Protein AF-A0A9P3GJ22-F1 (afdb_monomer_lite)

Radius of gyration: 30.44 Å; chains: 1; bounding box: 72×58×102 Å

pLDDT: mean 82.58, std 20.89, range [33.62, 98.56]

Organism: NCBI:txid48140

Foldseek 3Di:
DDDDDDDDDDDDDDDDDDDDDDDDDDDDDDDDDDDDDDDDDDDPDDDDDDQDWDWDAQPQQRDTWIDGPVDCPRVVVCCPDPVSVVRNVVVVVVVVVVVLVVVVCVVVVPDPPPPPPPDDPPDDDPDPDPQPPDPPPDATWDQAQWARDTDGLQQQLLVLLLLLVCVLLVHDDPTPDHQDNQAQDSRRSDHDKAWDWALDDVVRDPFTWIDIPDPSDDTDGLVVLCDADPSRLGSFDWDWDPVDDPVVTGTDGLRNCLNVCVPVPVVQADPVQRAGHPPPPVVVLVSSEDEPVSCCSRPVPRPGDRRGHYD

Sequence (311 aa):
MHFSSSSQHYNRYLPTNARPSTLLHRPHLPFSTSQPESEPTQGLYQSHPTPKYTSVECERCGDIVRTSGKSQWHYKKHLRSARCARRVGRQTASAERAAADAQRRTLFSQPALSSSVRQPLAGNTQPAGTISRCASGSEPYINCYQCGKRITEEKARSHVGSHVLRALLGVSENVKELTIPSTACGFCGRPGCVLSLSTTALPPSTHPEVSSSCPRAHHFVLGKAKRSSARMPSTNVPIRCLLCPQTAGAFHWKFSIFHHIRVAHPLFWDSSKGSISSTVPQIFADTLAITSEELDRIAADAPLTYPGPVI

Secondary structure (DSSP, 8-state):
--------PPPP-----PPP----PPPPPP---PPPP-PPP------PPPP-EEEEE-TTT--EEEEETTB-HHHHHHHTSHHHHHHHHHHHHHHHHHHHHHHHHHHHSS-----------------TT-----SS-PPPEEE-TTT--EEEHHHHHHHHHHHHHHHHTT-----SS---TTT--TTTS-S---EEEE--PTTT-SSPEEEES-TT-----HHHHTS--SS------EEE-TTS-GGG--EEETTTHHHHHHHH-GGGEETTTTEE-TTS-HHHHHHH-B-HHHHHHHHTT-SS--SS-B-

Structure (mmCIF, N/CA/C/O backbone):
data_AF-A0A9P3GJ22-F1
#
_entry.id   AF-A0A9P3GJ22-F1
#
loop_
_atom_site.group_PDB
_atom_site.id
_atom_site.type_symbol
_atom_site.label_atom_id
_atom_site.label_alt_id
_atom_site.label_comp_id
_atom_site.label_asym_id
_atom_site.label_entity_id
_atom_site.label_seq_id
_atom_site.pdbx_PDB_ins_code
_atom_site.Cartn_x
_atom_site.Cartn_y
_atom_site.Cartn_z
_atom_site.occupancy
_atom_site.B_iso_or_equiv
_atom_site.auth_seq_id
_atom_site.auth_comp_id
_atom_site.auth_asym_id
_atom_site.auth_atom_id
_atom_site.pdbx_PDB_model_num
ATOM 1 N N . MET A 1 1 ? 34.284 -29.005 -21.241 1.00 43.88 1 MET A N 1
ATOM 2 C CA . MET A 1 1 ? 34.004 -27.618 -21.669 1.00 43.88 1 MET A CA 1
ATOM 3 C C . MET A 1 1 ? 34.362 -26.702 -20.509 1.00 43.88 1 MET A C 1
ATOM 5 O O . MET A 1 1 ? 33.674 -26.723 -19.499 1.00 43.88 1 MET A O 1
ATOM 9 N N . HIS A 1 2 ? 35.503 -26.018 -20.606 1.00 35.03 2 HIS A N 1
ATOM 10 C CA . HIS A 1 2 ? 36.001 -25.084 -19.593 1.00 35.03 2 HIS A CA 1
ATOM 11 C C . HIS A 1 2 ? 35.330 -23.720 -19.781 1.00 35.03 2 HIS A C 1
ATOM 13 O O . HIS A 1 2 ? 35.331 -23.205 -20.895 1.00 35.03 2 HIS A O 1
ATOM 19 N N . PHE A 1 3 ? 34.807 -23.124 -18.708 1.00 36.44 3 PHE A N 1
ATOM 20 C CA . PHE A 1 3 ? 34.456 -21.705 -18.684 1.00 36.44 3 PHE A CA 1
ATOM 21 C C . PHE A 1 3 ? 35.327 -20.988 -17.656 1.00 36.44 3 PHE A C 1
ATOM 23 O O . PHE A 1 3 ? 35.261 -21.254 -16.457 1.00 36.44 3 PHE A O 1
ATOM 30 N N . SER A 1 4 ? 36.182 -20.114 -18.183 1.00 34.84 4 SER A N 1
ATOM 31 C CA . SER A 1 4 ? 37.095 -19.239 -17.460 1.00 34.84 4 SER A CA 1
ATOM 32 C C . SER A 1 4 ? 36.336 -18.178 -16.665 1.00 34.84 4 SER A C 1
ATOM 34 O O . SER A 1 4 ? 35.466 -17.487 -17.192 1.00 34.84 4 SER A O 1
ATOM 36 N N . SER A 1 5 ? 36.706 -18.022 -15.396 1.00 35.09 5 SER A N 1
ATOM 37 C CA . SER A 1 5 ? 36.246 -16.958 -14.507 1.00 35.09 5 SER A CA 1
ATOM 38 C C . SER A 1 5 ? 37.070 -15.685 -14.723 1.00 35.09 5 SER A C 1
ATOM 40 O O . SER A 1 5 ? 38.248 -15.644 -14.366 1.00 35.09 5 SER A O 1
ATOM 42 N N . SER A 1 6 ? 36.462 -14.630 -15.266 1.00 39.47 6 SER A N 1
ATOM 43 C CA . SER A 1 6 ? 37.053 -13.286 -15.277 1.00 39.47 6 SER A CA 1
ATOM 44 C C . SER A 1 6 ? 36.560 -12.485 -14.073 1.00 39.47 6 SER A C 1
ATOM 46 O O . SER A 1 6 ? 35.415 -12.039 -14.033 1.00 39.47 6 SER A O 1
ATOM 48 N N . SER A 1 7 ? 37.447 -12.293 -13.096 1.00 33.97 7 SER A N 1
ATOM 49 C CA . SER A 1 7 ? 37.283 -11.333 -12.001 1.00 33.97 7 SER A CA 1
ATOM 50 C C . SER A 1 7 ? 37.388 -9.904 -12.534 1.00 33.97 7 SER A C 1
ATOM 52 O O . SER A 1 7 ? 38.402 -9.540 -13.126 1.00 33.97 7 SER A O 1
ATOM 54 N N . GLN A 1 8 ? 36.373 -9.076 -12.288 1.00 45.50 8 GLN A N 1
ATOM 55 C CA . GLN A 1 8 ? 36.458 -7.627 -12.478 1.00 45.50 8 GLN A CA 1
ATOM 56 C C . GLN A 1 8 ? 36.468 -6.929 -11.115 1.00 45.50 8 GLN A C 1
ATOM 58 O O . GLN A 1 8 ? 35.543 -7.060 -10.314 1.00 45.50 8 GLN A O 1
ATOM 63 N N . HIS A 1 9 ? 37.553 -6.198 -10.863 1.00 34.66 9 HIS A N 1
ATOM 64 C CA . HIS A 1 9 ? 37.734 -5.322 -9.713 1.00 34.66 9 HIS A CA 1
ATOM 65 C C . HIS A 1 9 ? 36.839 -4.081 -9.845 1.00 34.66 9 HIS A C 1
ATOM 67 O O . HIS A 1 9 ? 36.964 -3.325 -10.806 1.00 34.66 9 HIS A O 1
ATOM 73 N N . TYR A 1 10 ? 35.976 -3.836 -8.856 1.00 37.19 10 TYR A N 1
ATOM 74 C CA . TYR A 1 10 ? 35.241 -2.576 -8.719 1.00 37.19 10 TYR A CA 1
ATOM 75 C C . TYR A 1 10 ? 35.954 -1.644 -7.731 1.00 37.19 10 TYR A C 1
ATOM 77 O O . TYR A 1 10 ? 36.126 -1.977 -6.558 1.00 37.19 10 TYR A O 1
ATOM 85 N N . ASN A 1 11 ? 36.333 -0.456 -8.211 1.00 35.47 11 ASN A N 1
ATOM 86 C CA . ASN A 1 11 ? 36.862 0.641 -7.402 1.00 35.47 11 ASN A CA 1
ATOM 87 C C . ASN A 1 11 ? 35.747 1.299 -6.570 1.00 35.47 11 ASN A C 1
ATOM 89 O O . ASN A 1 11 ? 34.730 1.740 -7.108 1.00 35.47 11 ASN A O 1
ATOM 93 N N . ARG A 1 12 ? 35.957 1.387 -5.250 1.00 33.62 12 ARG A N 1
ATOM 94 C CA . ARG A 1 12 ? 35.129 2.157 -4.308 1.00 33.62 12 ARG A CA 1
ATOM 95 C C . ARG A 1 12 ? 35.541 3.629 -4.347 1.00 33.62 12 ARG A C 1
ATOM 97 O O . ARG A 1 12 ? 36.653 3.950 -3.946 1.00 33.62 12 ARG A O 1
ATOM 104 N N . TYR A 1 13 ? 34.620 4.517 -4.708 1.00 38.50 13 TYR A N 1
ATOM 105 C CA . TYR A 1 13 ? 34.702 5.937 -4.355 1.00 38.50 13 TYR A CA 1
ATOM 106 C C .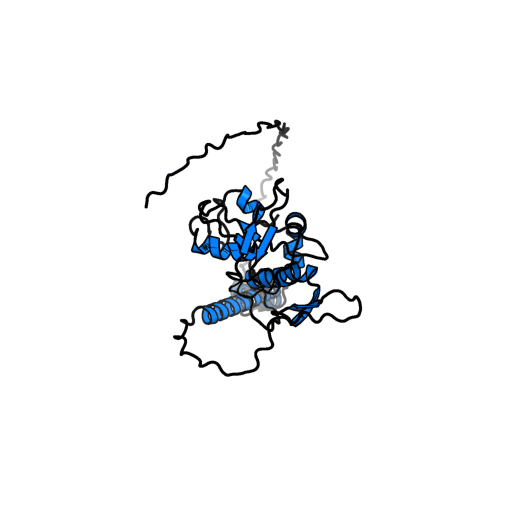 TYR A 1 13 ? 33.619 6.251 -3.319 1.00 38.50 13 TYR A C 1
ATOM 108 O O . TYR A 1 13 ? 32.428 6.103 -3.587 1.00 38.50 13 TYR A O 1
ATOM 116 N N . LEU A 1 14 ? 34.046 6.647 -2.118 1.00 35.78 14 LEU A N 1
ATOM 117 C CA . LEU A 1 14 ? 33.193 7.178 -1.054 1.00 35.78 14 LEU A CA 1
ATOM 118 C C . LEU A 1 14 ? 33.227 8.712 -1.123 1.00 35.78 14 LEU A C 1
ATOM 120 O O . LEU A 1 14 ? 34.322 9.271 -1.068 1.00 35.78 14 LEU A O 1
ATOM 124 N N . PRO A 1 15 ? 32.085 9.416 -1.185 1.00 43.59 15 PRO A N 1
ATOM 125 C CA . PRO A 1 15 ? 32.063 10.849 -0.944 1.00 43.59 15 PRO A CA 1
ATOM 126 C C . PRO A 1 15 ? 31.898 11.126 0.556 1.00 43.59 15 PRO A C 1
ATOM 128 O O . PRO A 1 15 ? 30.852 10.875 1.154 1.00 43.59 15 PRO A O 1
ATOM 131 N N . THR A 1 16 ? 32.951 11.667 1.161 1.00 44.75 16 THR A N 1
ATOM 132 C CA . THR A 1 16 ? 32.940 12.318 2.474 1.00 44.75 16 THR A CA 1
ATOM 133 C C . THR A 1 16 ? 32.395 13.735 2.332 1.00 44.75 16 THR A C 1
ATOM 135 O O . THR A 1 16 ? 33.006 14.528 1.626 1.00 44.75 16 THR A O 1
ATOM 138 N N . ASN A 1 17 ? 31.287 14.063 3.003 1.00 37.34 17 ASN A N 1
ATOM 139 C CA . ASN A 1 17 ? 30.936 15.435 3.393 1.00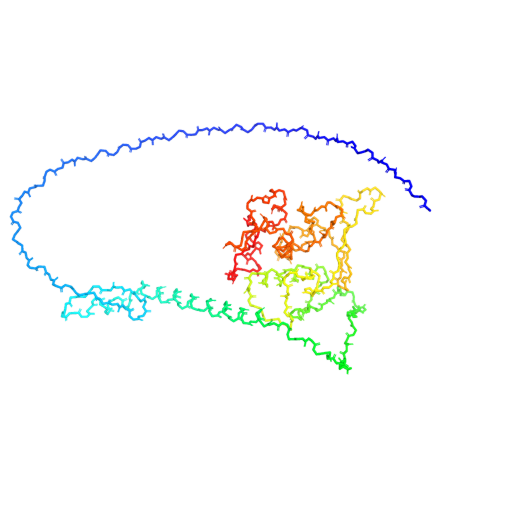 37.34 17 ASN A CA 1
ATOM 140 C C . ASN A 1 17 ? 29.837 15.401 4.468 1.00 37.34 17 ASN A C 1
ATOM 142 O O . ASN A 1 17 ? 28.647 15.384 4.161 1.00 37.34 17 ASN A O 1
ATOM 146 N N . ALA A 1 18 ? 30.246 15.389 5.737 1.00 37.41 18 ALA A N 1
ATOM 147 C CA . ALA A 1 18 ? 29.371 15.625 6.880 1.00 37.41 18 ALA A CA 1
ATOM 148 C C . ALA A 1 18 ? 29.596 17.061 7.379 1.00 37.41 18 ALA A C 1
ATOM 150 O O . ALA A 1 18 ? 30.713 17.428 7.738 1.00 37.41 18 ALA A O 1
ATOM 151 N N . ARG A 1 19 ? 28.537 17.880 7.384 1.00 42.66 19 ARG A N 1
ATOM 152 C CA . ARG A 1 19 ? 28.510 19.175 8.083 1.00 42.66 19 ARG A CA 1
ATOM 153 C C . ARG A 1 19 ? 28.045 18.955 9.528 1.00 42.66 19 ARG A C 1
ATOM 155 O O . ARG A 1 19 ? 27.068 18.232 9.720 1.00 42.66 19 ARG A O 1
ATOM 162 N N . PRO A 1 20 ? 28.676 19.586 10.530 1.00 42.19 20 PRO A N 1
ATOM 163 C CA . PRO A 1 20 ? 28.218 19.507 11.909 1.00 42.19 20 PRO A CA 1
ATOM 164 C C . PRO A 1 20 ? 27.043 20.467 12.147 1.00 42.19 20 PRO A C 1
ATOM 166 O O . PRO A 1 20 ? 27.123 21.656 11.841 1.00 42.19 20 PRO A O 1
ATOM 169 N N . SER A 1 21 ? 25.950 19.935 12.697 1.00 45.31 21 SER A N 1
ATOM 170 C CA . SER A 1 21 ? 24.784 20.697 13.154 1.00 45.31 21 SER A CA 1
ATOM 171 C C . SER A 1 21 ? 24.975 21.080 14.621 1.00 45.31 21 SER A C 1
ATOM 173 O O . SER A 1 21 ? 24.996 20.221 15.500 1.00 45.31 21 SER A O 1
ATOM 175 N N . THR A 1 22 ? 25.112 22.373 14.889 1.00 41.00 22 THR A N 1
ATOM 176 C CA . THR A 1 22 ? 25.123 22.961 16.230 1.00 41.00 22 THR A CA 1
ATOM 177 C C . THR A 1 22 ? 23.690 23.064 16.765 1.00 41.00 22 THR A C 1
ATOM 179 O O . THR A 1 22 ? 22.910 23.909 16.332 1.00 41.00 22 THR A O 1
ATOM 182 N N . LEU A 1 23 ? 23.325 22.192 17.711 1.00 47.72 23 LEU A N 1
ATOM 183 C CA . LEU A 1 23 ? 22.086 22.296 18.490 1.00 47.72 23 LEU A CA 1
ATOM 184 C C . LEU A 1 23 ? 22.361 23.044 19.799 1.00 47.72 23 LEU A C 1
ATOM 186 O O . LEU A 1 23 ? 23.047 22.541 20.686 1.00 47.72 23 LEU A O 1
ATOM 190 N N . LEU A 1 24 ? 21.793 24.245 19.915 1.00 45.47 24 LEU A N 1
ATOM 191 C CA . LEU A 1 24 ? 21.727 25.020 21.152 1.00 45.47 24 LEU A CA 1
ATOM 192 C C . LEU A 1 24 ? 20.752 24.349 22.133 1.00 45.47 24 LEU A C 1
ATOM 194 O O . LEU A 1 24 ? 19.551 24.261 21.877 1.00 45.47 24 LEU A O 1
ATOM 198 N N . HIS A 1 25 ? 21.285 23.874 23.259 1.00 40.03 25 HIS A N 1
ATOM 199 C CA . HIS A 1 25 ? 20.524 23.420 24.421 1.00 40.03 25 HIS A CA 1
ATOM 200 C C . HIS A 1 25 ? 19.812 24.599 25.098 1.00 40.03 25 HIS A C 1
ATOM 202 O O . HIS A 1 25 ? 20.426 25.623 25.394 1.00 40.03 25 HIS A O 1
ATOM 208 N N . ARG A 1 26 ? 18.517 24.431 25.384 1.00 44.59 26 ARG A N 1
ATOM 209 C CA . ARG A 1 26 ? 17.707 25.360 26.180 1.00 44.59 26 ARG A CA 1
ATOM 210 C C . ARG A 1 26 ? 17.550 24.765 27.590 1.00 44.59 26 ARG A C 1
ATOM 212 O O . ARG A 1 26 ? 17.078 23.634 27.688 1.00 44.59 26 ARG A O 1
ATOM 219 N N . PRO A 1 27 ? 17.953 25.458 28.667 1.00 49.75 27 PRO A N 1
ATOM 220 C CA . PRO A 1 27 ? 17.879 24.907 30.017 1.00 49.75 27 PRO A CA 1
ATOM 221 C C . PRO A 1 27 ? 16.438 24.911 30.552 1.00 49.75 27 PRO A C 1
ATOM 223 O O . PRO A 1 27 ? 15.699 25.883 30.385 1.00 49.75 27 PRO A O 1
ATOM 226 N N . HIS A 1 28 ? 16.054 23.813 31.207 1.00 45.97 28 HIS A N 1
ATOM 227 C CA . HIS A 1 28 ? 14.814 23.680 31.971 1.00 45.97 28 HIS A CA 1
ATOM 228 C C . HIS A 1 28 ? 14.963 24.353 33.343 1.00 45.97 28 HIS A C 1
ATOM 230 O O . HIS A 1 28 ? 15.899 24.057 34.083 1.00 45.97 28 HIS A O 1
ATOM 236 N N . LEU A 1 29 ? 14.022 25.236 33.687 1.00 53.19 29 LEU A N 1
ATOM 237 C CA . LEU A 1 29 ? 13.878 25.814 35.025 1.00 53.19 29 LEU A CA 1
ATOM 238 C C . LEU A 1 29 ? 12.995 24.904 35.900 1.00 53.19 29 LEU A C 1
ATOM 240 O O . LEU A 1 29 ? 11.926 24.495 35.436 1.00 53.19 29 LEU A O 1
ATOM 244 N N . PRO A 1 30 ? 13.379 24.609 37.154 1.00 54.69 30 PRO A N 1
ATOM 245 C CA . PRO A 1 30 ? 12.512 23.920 38.102 1.00 54.69 30 PRO A CA 1
ATOM 246 C C . PRO A 1 30 ? 11.495 24.899 38.708 1.00 54.69 30 PRO A C 1
ATOM 248 O O . PRO A 1 30 ? 11.859 25.908 39.310 1.00 54.69 30 PRO A O 1
ATOM 251 N N . PHE A 1 31 ? 10.206 24.594 38.552 1.00 45.25 31 PHE A N 1
ATOM 252 C CA . PHE A 1 31 ? 9.107 25.338 39.169 1.00 45.25 31 PHE A CA 1
ATOM 253 C C . PHE A 1 31 ? 8.857 24.772 40.575 1.00 45.25 31 PHE A C 1
ATOM 255 O O . PHE A 1 31 ? 8.266 23.705 40.731 1.00 45.25 31 PHE A O 1
ATOM 262 N N . SER A 1 32 ? 9.361 25.464 41.597 1.00 50.16 32 SER A N 1
ATOM 263 C CA . SER A 1 32 ? 9.133 25.124 43.004 1.00 50.16 32 SER A CA 1
ATOM 264 C C . SER A 1 32 ? 7.801 25.729 43.448 1.00 50.16 32 SER A C 1
ATOM 266 O O . SER A 1 32 ? 7.645 26.947 43.444 1.00 50.16 32 SER A O 1
ATOM 268 N N . THR A 1 33 ? 6.824 24.882 43.779 1.00 50.06 33 THR A N 1
ATOM 269 C CA . THR A 1 33 ? 5.508 25.310 44.279 1.00 50.06 33 THR A CA 1
ATOM 270 C C . THR A 1 33 ? 5.430 24.961 45.759 1.00 50.06 33 THR A C 1
ATOM 272 O O . THR A 1 33 ? 5.136 23.824 46.118 1.00 50.06 33 THR A O 1
ATOM 275 N N . SER A 1 34 ? 5.734 25.926 46.623 1.00 50.75 34 SER A N 1
ATOM 276 C CA . SER A 1 34 ? 5.446 25.856 48.053 1.00 50.75 34 SER A CA 1
ATOM 277 C C . SER A 1 34 ? 3.974 26.208 48.281 1.00 50.75 34 SER A C 1
ATOM 279 O O . SER A 1 34 ? 3.530 27.307 47.950 1.00 50.75 34 SER A O 1
ATOM 281 N N . GLN A 1 35 ? 3.201 25.267 48.825 1.00 54.44 35 GLN A N 1
ATOM 282 C CA . GLN A 1 35 ? 1.877 25.554 49.378 1.00 54.44 35 GLN A CA 1
ATOM 283 C C . GLN A 1 35 ? 1.984 25.778 50.893 1.00 54.44 35 GLN A C 1
ATOM 285 O O . GLN A 1 35 ? 2.755 25.074 51.544 1.00 54.44 35 GLN A O 1
ATOM 290 N N . PRO A 1 36 ? 1.229 26.734 51.459 1.00 57.12 36 PRO A N 1
ATOM 291 C CA . PRO A 1 36 ? 1.131 26.913 52.900 1.00 57.12 36 PRO A CA 1
ATOM 292 C C . PRO A 1 36 ? 0.224 25.842 53.522 1.00 57.12 36 PRO A C 1
ATOM 294 O O . PRO A 1 36 ? -0.919 25.659 53.102 1.00 57.12 36 PRO A O 1
ATOM 297 N N . GLU A 1 37 ? 0.745 25.158 54.539 1.00 48.97 37 GLU A N 1
ATOM 298 C CA . GLU A 1 37 ? -0.024 24.321 55.459 1.00 48.97 37 GLU A CA 1
ATOM 299 C C . GLU A 1 37 ? -0.902 25.221 56.337 1.00 48.97 37 GLU A C 1
ATOM 301 O O . GLU A 1 37 ? -0.401 26.038 57.109 1.00 48.97 37 GLU A O 1
ATOM 306 N N . SER A 1 38 ? -2.222 25.089 56.209 1.00 60.12 38 SER A N 1
ATOM 307 C CA . SER A 1 38 ? -3.179 25.609 57.184 1.00 60.12 38 SER A CA 1
ATOM 308 C C . SER A 1 38 ? -3.758 24.448 57.990 1.00 60.12 38 SER A C 1
ATOM 310 O O . SER A 1 38 ? -4.275 23.474 57.438 1.00 60.12 38 SER A O 1
ATOM 312 N N . GLU A 1 39 ? -3.634 24.543 59.314 1.00 58.38 39 GLU A N 1
ATOM 313 C CA . GLU A 1 39 ? -4.139 23.550 60.259 1.00 58.38 39 GLU A CA 1
ATOM 314 C C . GLU A 1 39 ? -5.676 23.463 60.212 1.00 58.38 39 GLU A C 1
ATOM 316 O O . GLU A 1 39 ? -6.363 24.489 60.287 1.00 58.38 39 GLU A O 1
ATOM 321 N N . PRO A 1 40 ? -6.255 22.252 60.115 1.00 56.12 40 PRO A N 1
ATOM 322 C CA . PRO A 1 40 ? -7.696 22.078 60.111 1.00 56.12 40 PRO A CA 1
ATOM 323 C C . PRO A 1 40 ? -8.262 22.180 61.531 1.00 56.12 40 PRO A C 1
ATOM 325 O O . PRO A 1 40 ? -7.961 21.384 62.420 1.00 56.12 40 PRO A O 1
ATOM 328 N N . THR A 1 41 ? -9.156 23.147 61.714 1.00 63.97 41 THR A N 1
ATOM 329 C CA . THR A 1 41 ? -9.991 23.319 62.904 1.00 63.97 41 THR A CA 1
ATOM 330 C C . THR A 1 41 ? -10.825 22.056 63.155 1.00 63.97 41 THR A C 1
ATOM 332 O O . THR A 1 41 ? -11.663 21.676 62.335 1.00 63.97 41 THR A O 1
ATOM 335 N N . GLN A 1 42 ? -10.602 21.397 64.297 1.00 55.06 42 GLN A N 1
ATOM 336 C CA . GLN A 1 42 ? -11.335 20.203 64.727 1.00 55.06 42 GLN A CA 1
ATOM 337 C C . GLN A 1 42 ? -12.769 20.564 65.150 1.00 55.06 42 GLN A C 1
ATOM 339 O O . GLN A 1 42 ? -13.064 20.787 66.321 1.00 55.06 42 GLN A O 1
ATOM 344 N N . GLY A 1 43 ? -13.675 20.640 64.175 1.00 57.28 43 GLY A N 1
ATOM 345 C CA . GLY A 1 43 ? -15.116 20.710 64.410 1.00 57.28 43 GLY A CA 1
ATOM 346 C C . GLY A 1 43 ? -15.708 19.315 64.625 1.00 57.28 43 GLY A C 1
ATOM 347 O O . GLY A 1 43 ? -15.543 18.432 63.785 1.00 57.28 43 GLY A O 1
ATOM 348 N N . LEU A 1 44 ? -16.422 19.128 65.738 1.00 57.06 44 LEU A N 1
ATOM 349 C CA . LEU A 1 44 ? -17.241 17.953 66.062 1.00 57.06 44 LEU A CA 1
ATOM 350 C C . LEU A 1 44 ? -18.321 17.719 64.985 1.00 57.06 44 LEU A C 1
ATOM 352 O O . LEU A 1 44 ? -19.444 18.209 65.088 1.00 57.06 44 LEU A O 1
ATOM 356 N N . TYR A 1 45 ? -17.987 16.959 63.940 1.00 57.91 45 TYR A N 1
ATOM 357 C CA . TYR A 1 45 ? -18.957 16.468 62.963 1.00 57.91 45 TYR A CA 1
ATOM 358 C C . TYR A 1 45 ? -19.718 15.282 63.558 1.00 57.91 45 TYR A C 1
ATOM 360 O O . TYR A 1 45 ? -19.177 14.188 63.718 1.00 57.91 45 TYR A O 1
ATOM 368 N N . GLN A 1 46 ? -20.996 15.495 63.870 1.00 68.69 46 GLN A N 1
ATOM 369 C CA . GLN A 1 46 ? -21.926 14.403 64.139 1.00 68.69 46 GLN A CA 1
ATOM 370 C C . GLN A 1 46 ? -22.008 13.525 62.883 1.00 68.69 46 GLN A C 1
ATOM 372 O O . GLN A 1 46 ? -22.327 13.994 61.788 1.00 68.69 46 GLN A O 1
ATOM 377 N N . SER A 1 47 ? -21.649 12.250 63.020 1.00 65.19 47 SER A N 1
ATOM 378 C CA . SER A 1 47 ? -21.586 11.300 61.915 1.00 65.19 47 SER A CA 1
ATOM 379 C C . SER A 1 47 ? -22.996 10.969 61.426 1.00 65.19 47 SER A C 1
ATOM 381 O O . SER A 1 47 ? -23.730 10.185 62.024 1.00 65.19 47 SER A O 1
ATOM 383 N N . HIS A 1 48 ? -23.396 11.579 60.312 1.00 73.44 48 HIS A N 1
ATOM 384 C CA . HIS A 1 48 ? -24.628 11.194 59.639 1.00 73.44 48 HIS A CA 1
ATOM 385 C C . HIS A 1 48 ? -24.502 9.764 59.085 1.00 73.44 48 HIS A C 1
ATOM 387 O O . HIS A 1 48 ? -23.461 9.415 58.517 1.00 73.44 48 HIS A O 1
ATOM 393 N N . PRO A 1 49 ? -25.550 8.928 59.211 1.00 80.88 49 PRO A N 1
ATOM 394 C CA . PRO A 1 49 ? -25.543 7.573 58.680 1.00 80.88 49 PRO A CA 1
ATOM 395 C C . PRO A 1 49 ? -25.305 7.612 57.170 1.00 80.88 49 PRO A C 1
ATOM 397 O O . PRO A 1 49 ? -26.046 8.244 56.414 1.00 80.88 49 PRO A O 1
ATOM 400 N N . THR A 1 50 ? -24.247 6.938 56.725 1.00 80.44 50 THR A N 1
ATOM 401 C CA . THR A 1 50 ? -23.886 6.896 55.312 1.00 80.44 50 THR A CA 1
ATOM 402 C C . THR A 1 50 ? -24.943 6.098 54.542 1.00 80.44 50 THR A C 1
ATOM 404 O O . THR A 1 50 ? -25.305 4.983 54.936 1.00 80.44 50 THR A O 1
ATOM 407 N N . PRO A 1 51 ? -25.500 6.645 53.447 1.00 81.00 51 PRO A N 1
ATOM 408 C CA . PRO A 1 51 ? -26.498 5.928 52.669 1.00 81.00 51 PRO A CA 1
ATOM 409 C C . PRO A 1 51 ? -25.896 4.640 52.091 1.00 81.00 51 PRO A C 1
ATOM 411 O O . PRO A 1 51 ? -24.828 4.656 51.480 1.00 81.00 51 PRO A O 1
ATOM 414 N N . LYS A 1 52 ? -26.597 3.512 52.269 1.00 90.62 52 LYS A N 1
ATOM 415 C CA . LYS A 1 52 ? -26.210 2.222 51.680 1.00 90.62 52 LYS A CA 1
ATOM 416 C C . LYS A 1 52 ? -26.375 2.286 50.157 1.00 90.62 52 LYS A C 1
ATOM 418 O O . LYS A 1 52 ? -27.497 2.376 49.650 1.00 90.62 52 LYS A O 1
ATOM 423 N N . TYR A 1 53 ? -25.259 2.230 49.434 1.00 93.56 53 TYR A N 1
ATOM 424 C CA . TYR A 1 53 ? -25.232 2.107 47.976 1.00 93.56 53 TYR A CA 1
ATOM 425 C C . TYR A 1 53 ? -25.049 0.646 47.561 1.00 93.56 53 TYR A C 1
ATOM 427 O O . TYR A 1 53 ? -24.252 -0.079 48.150 1.00 93.56 53 TYR A O 1
ATOM 435 N N . THR A 1 54 ? -25.751 0.240 46.510 1.00 94.81 54 THR A N 1
ATOM 436 C CA . THR A 1 54 ? -25.542 -1.020 45.792 1.00 94.81 54 THR A CA 1
ATOM 437 C C . THR A 1 54 ? -24.906 -0.731 44.434 1.00 94.81 54 THR A C 1
ATOM 439 O O . THR A 1 54 ? -25.078 0.353 43.874 1.00 94.81 54 THR A O 1
ATOM 442 N N . SER A 1 55 ? -24.124 -1.673 43.912 1.00 96.44 55 SER A N 1
ATOM 443 C CA . SER A 1 55 ? -23.507 -1.567 42.585 1.00 96.44 55 SER A CA 1
ATOM 444 C C . SER A 1 55 ? -24.256 -2.471 41.612 1.00 96.44 55 SER A C 1
ATOM 446 O O . SER A 1 55 ? -24.486 -3.633 41.929 1.00 96.44 55 SER A O 1
ATOM 448 N N . VAL A 1 56 ? -24.647 -1.938 40.456 1.00 95.94 56 VAL A N 1
ATOM 449 C CA . VAL A 1 56 ? -25.415 -2.649 39.424 1.00 95.94 56 VAL A CA 1
ATOM 450 C C . VAL A 1 56 ? -24.718 -2.470 38.080 1.00 95.94 56 VAL A C 1
ATOM 452 O O . VAL A 1 56 ? -24.347 -1.350 37.729 1.00 95.94 56 VAL A O 1
ATOM 455 N N . GLU A 1 57 ? -24.533 -3.548 37.323 1.00 97.62 57 GLU A N 1
ATOM 456 C CA . GLU A 1 57 ? -23.954 -3.485 35.979 1.00 97.62 57 GLU A CA 1
ATOM 457 C C . GLU A 1 57 ? -24.976 -2.965 34.953 1.00 97.62 57 GLU A C 1
ATOM 459 O O . GLU A 1 57 ? -26.157 -3.314 34.959 1.00 97.62 57 GLU A O 1
ATOM 464 N N . CYS A 1 58 ? -24.538 -2.063 34.080 1.00 97.31 58 CYS A N 1
ATOM 465 C CA . CYS A 1 58 ? -25.346 -1.532 32.994 1.00 97.31 58 CYS A CA 1
ATOM 466 C C . CYS A 1 58 ? -25.421 -2.540 31.847 1.00 97.31 58 CYS A C 1
ATOM 468 O O . CYS A 1 58 ? -24.422 -2.782 31.178 1.00 97.31 58 CYS A O 1
ATOM 470 N N . GLU A 1 59 ? -26.618 -3.025 31.530 1.00 97.56 59 GLU A N 1
ATOM 471 C CA . GLU A 1 59 ? -26.838 -4.036 30.483 1.00 97.56 59 GLU A CA 1
ATOM 472 C C . GLU A 1 59 ? -26.467 -3.549 29.076 1.00 97.56 59 GLU A C 1
ATOM 474 O O . GLU A 1 59 ? -26.202 -4.345 28.182 1.00 97.56 59 GLU A O 1
ATOM 479 N N . ARG A 1 60 ? -26.434 -2.228 28.857 1.00 97.12 60 ARG A N 1
ATOM 480 C CA . ARG A 1 60 ? -26.073 -1.661 27.552 1.00 97.12 60 ARG A CA 1
ATOM 481 C C . ARG A 1 60 ? -24.570 -1.602 27.343 1.00 97.12 60 ARG A C 1
ATOM 483 O O . ARG A 1 60 ? -24.112 -1.853 26.238 1.00 97.12 60 ARG A O 1
ATOM 490 N N . CYS A 1 61 ? -23.824 -1.172 28.361 1.00 96.75 61 CYS A N 1
ATOM 491 C CA . CYS A 1 61 ? -22.416 -0.819 28.191 1.00 96.75 61 CYS A CA 1
ATOM 492 C C . CYS A 1 61 ? -21.440 -1.555 29.118 1.00 96.75 61 CYS A C 1
ATOM 494 O O . CYS A 1 61 ? -20.238 -1.319 29.001 1.00 96.75 61 CYS A O 1
ATOM 496 N N . GLY A 1 62 ? -21.919 -2.398 30.036 1.00 96.44 62 GLY A N 1
ATOM 497 C CA . GLY A 1 62 ? -21.105 -3.127 31.019 1.00 96.44 62 GLY A CA 1
ATOM 498 C C . GLY A 1 62 ? -20.500 -2.259 32.132 1.00 96.44 62 GLY A C 1
ATOM 499 O O . GLY A 1 62 ? -19.576 -2.683 32.818 1.00 96.44 62 GLY A O 1
ATOM 500 N N . ASP A 1 63 ? -20.949 -1.007 32.307 1.00 96.69 63 ASP A N 1
ATOM 501 C CA . ASP A 1 63 ? -20.439 -0.143 33.385 1.00 96.69 63 ASP A CA 1
ATOM 502 C C . ASP A 1 63 ? -21.081 -0.497 34.720 1.00 96.69 63 ASP A C 1
ATOM 504 O O . ASP A 1 63 ? -22.300 -0.608 34.815 1.00 96.69 63 ASP A O 1
ATOM 508 N N . ILE A 1 64 ? -20.280 -0.536 35.782 1.00 97.44 64 ILE A N 1
ATOM 509 C CA . ILE A 1 64 ? -20.791 -0.623 37.149 1.00 97.44 64 ILE A CA 1
ATOM 510 C C . ILE A 1 64 ? -21.321 0.750 37.588 1.00 97.44 64 ILE A C 1
ATOM 512 O O . ILE A 1 64 ? -20.571 1.724 37.698 1.00 97.44 64 ILE A O 1
ATOM 516 N N . VAL A 1 65 ? -22.622 0.832 37.863 1.00 97.06 65 VAL A N 1
ATOM 517 C CA . VAL A 1 65 ? -23.322 2.035 38.327 1.00 97.06 65 VAL A CA 1
ATOM 518 C C . VAL A 1 65 ? -23.700 1.873 39.795 1.00 97.06 65 VAL A C 1
ATOM 520 O O . VAL A 1 65 ? -24.355 0.908 40.178 1.00 97.06 65 VAL A O 1
ATOM 523 N N . ARG A 1 66 ? -23.324 2.843 40.632 1.00 96.19 66 ARG A N 1
ATOM 524 C CA . ARG A 1 66 ? -23.755 2.886 42.036 1.00 96.19 66 ARG A CA 1
ATOM 525 C C . ARG A 1 66 ? -25.159 3.479 42.140 1.00 96.19 66 ARG A C 1
ATOM 527 O O . ARG A 1 66 ? -25.402 4.588 41.665 1.00 96.19 66 ARG A O 1
ATOM 534 N N . THR A 1 67 ? -26.069 2.757 42.779 1.00 94.25 67 THR A N 1
ATOM 535 C CA . THR A 1 67 ? -27.460 3.158 43.020 1.00 94.25 67 THR A CA 1
ATOM 536 C C . THR A 1 67 ? -27.751 3.149 44.514 1.00 94.25 67 THR A C 1
ATOM 538 O O . THR A 1 67 ? -27.246 2.293 45.235 1.00 94.25 67 THR A O 1
ATOM 541 N N . SER A 1 68 ? -28.558 4.086 45.013 1.00 91.69 68 SER A N 1
ATOM 542 C CA . SER A 1 68 ? -29.083 3.966 46.377 1.00 91.69 68 SER A CA 1
ATOM 543 C C . SER A 1 68 ? -30.234 2.960 46.369 1.00 91.69 68 SER A C 1
ATOM 545 O O . SER A 1 68 ? -31.016 2.929 45.419 1.00 91.69 68 SER A O 1
ATOM 547 N N . GLY A 1 69 ? -30.353 2.128 47.408 1.00 81.81 69 GLY A N 1
ATOM 548 C CA . GLY A 1 69 ? -31.252 0.960 47.397 1.00 81.81 69 GLY A CA 1
ATOM 549 C C . GLY A 1 69 ? -32.738 1.243 47.121 1.00 81.81 69 GLY A C 1
ATOM 550 O O . GLY A 1 69 ? -33.472 0.325 46.779 1.00 81.81 69 GLY A O 1
ATOM 551 N N . LYS A 1 70 ? -33.194 2.499 47.229 1.00 82.12 70 LYS A N 1
ATOM 552 C CA . LYS A 1 70 ? -34.578 2.903 46.921 1.00 82.12 70 LYS A CA 1
ATOM 553 C C . LYS A 1 70 ? -34.733 3.667 45.600 1.00 82.12 70 LYS A C 1
ATOM 555 O O . LYS A 1 70 ? -35.858 3.894 45.173 1.00 82.12 70 LYS A O 1
ATOM 560 N N . SER A 1 71 ? -33.646 4.090 44.948 1.00 84.44 71 SER A N 1
ATOM 561 C CA . SER A 1 71 ? -33.714 4.973 43.779 1.00 84.44 71 SER A CA 1
ATOM 562 C C . SER A 1 71 ? -32.981 4.406 42.570 1.00 84.44 71 SER A C 1
ATOM 564 O O . SER A 1 71 ? -31.755 4.314 42.531 1.00 84.44 71 SER A O 1
ATOM 566 N N . GLN A 1 72 ? -33.741 4.146 41.505 1.00 93.88 72 GLN A N 1
ATOM 567 C CA . GLN A 1 72 ? -33.190 3.845 40.180 1.00 93.88 72 GLN A CA 1
ATOM 568 C C . GLN A 1 72 ? -32.697 5.092 39.428 1.00 93.88 72 GLN A C 1
ATOM 570 O O . GLN A 1 72 ? -32.291 4.997 38.268 1.00 93.88 72 GLN A O 1
ATOM 575 N N . TRP A 1 73 ? -32.744 6.278 40.041 1.00 94.94 73 TRP A N 1
ATOM 576 C CA . TRP A 1 73 ? -32.437 7.532 39.355 1.00 94.94 73 TRP A CA 1
ATOM 577 C C . TRP A 1 73 ? -31.022 7.549 38.764 1.00 94.94 73 TRP A C 1
ATOM 579 O O . TRP A 1 73 ? -30.855 7.917 37.602 1.00 94.94 73 TRP A O 1
ATOM 589 N N . HIS A 1 74 ? -30.016 7.078 39.512 1.00 94.44 74 HIS A N 1
ATOM 590 C CA . HIS A 1 74 ? -28.630 7.029 39.029 1.00 94.44 74 HIS A CA 1
ATOM 591 C C . HIS A 1 74 ? -28.469 6.104 37.818 1.00 94.44 74 HIS A C 1
ATOM 593 O O . HIS A 1 74 ? -27.803 6.477 36.853 1.00 94.44 74 HIS A O 1
ATOM 599 N N . TYR A 1 75 ? -29.138 4.948 37.823 1.00 96.31 75 TYR A N 1
ATOM 600 C CA . TYR A 1 75 ? -29.129 4.016 36.696 1.00 96.31 75 TYR A CA 1
ATOM 601 C C . TYR A 1 75 ? -29.810 4.625 35.463 1.00 96.31 75 TYR A C 1
ATOM 603 O O . TYR A 1 75 ? -29.223 4.694 34.385 1.00 96.31 75 TYR A O 1
ATOM 611 N N . LYS A 1 76 ? -31.010 5.198 35.630 1.00 96.81 76 LYS A N 1
ATOM 612 C CA . LYS A 1 76 ? -31.740 5.871 34.540 1.00 96.81 76 LYS A CA 1
ATOM 613 C C . LYS A 1 76 ? -30.981 7.080 33.981 1.00 96.81 76 LYS A C 1
ATOM 615 O O . LYS A 1 76 ? -31.032 7.319 32.774 1.00 96.81 76 LYS A O 1
ATOM 620 N N . LYS A 1 77 ? -30.271 7.835 34.827 1.00 97.19 77 LYS A N 1
ATOM 621 C CA . LYS A 1 77 ? -29.395 8.940 34.407 1.00 97.19 77 LYS A CA 1
ATOM 622 C C . LYS A 1 77 ? -28.181 8.424 33.635 1.00 97.19 77 LYS A C 1
ATOM 624 O O . LYS A 1 77 ? -27.819 9.011 32.618 1.00 97.19 77 LYS A O 1
ATOM 629 N N . HIS A 1 78 ? -27.587 7.313 34.070 1.00 97.31 78 HIS A N 1
ATOM 630 C CA . HIS A 1 78 ? -26.494 6.661 33.356 1.00 97.31 78 HIS A CA 1
ATOM 631 C C . HIS A 1 78 ? -26.916 6.217 31.946 1.00 97.31 78 HIS A C 1
ATOM 633 O O . HIS A 1 78 ? -26.215 6.544 30.988 1.00 97.31 78 HIS A O 1
ATOM 639 N N . LEU A 1 79 ? -28.079 5.572 31.790 1.00 97.69 79 LEU A N 1
ATOM 640 C CA . LEU A 1 79 ? -28.578 5.099 30.487 1.00 97.69 79 LEU A CA 1
ATOM 641 C C . LEU A 1 79 ? -28.774 6.217 29.448 1.00 97.69 79 LEU A C 1
ATOM 643 O O . LEU A 1 79 ? -28.673 5.963 28.249 1.00 97.69 79 LEU A O 1
ATOM 647 N N . ARG A 1 80 ? -29.044 7.450 29.898 1.00 97.75 80 ARG A N 1
ATOM 648 C CA . ARG A 1 80 ? -29.177 8.645 29.041 1.00 97.75 80 ARG A CA 1
ATOM 649 C C . ARG A 1 80 ? -27.872 9.425 28.889 1.00 97.75 80 ARG A C 1
ATOM 651 O O . ARG A 1 80 ? -27.830 10.432 28.191 1.00 97.75 80 ARG A O 1
ATOM 658 N N . SER A 1 81 ? -26.808 9.005 29.569 1.00 97.62 81 SER A N 1
ATOM 659 C CA . SER A 1 81 ? -25.535 9.710 29.521 1.00 97.62 81 SER A CA 1
ATOM 660 C C . SER A 1 81 ? -24.835 9.481 28.181 1.00 97.62 81 SER A C 1
ATOM 662 O O . SER A 1 81 ? -24.763 8.360 27.672 1.00 97.62 81 SER A O 1
ATOM 664 N N . ALA A 1 82 ? -24.207 10.534 27.654 1.00 97.31 82 ALA A N 1
ATOM 665 C CA . ALA A 1 82 ? -23.343 10.425 26.479 1.00 97.31 82 ALA A CA 1
ATOM 666 C C . ALA A 1 82 ? -22.183 9.433 26.698 1.00 97.31 82 ALA A C 1
ATOM 668 O O . ALA A 1 82 ? -21.664 8.854 25.747 1.00 97.31 82 ALA A O 1
ATOM 669 N N . ARG A 1 83 ? -21.776 9.206 27.957 1.00 96.88 83 ARG A N 1
ATOM 670 C CA . ARG A 1 83 ? -20.755 8.212 28.312 1.00 96.88 83 ARG A CA 1
ATOM 671 C C . ARG A 1 83 ? -21.219 6.788 28.003 1.00 96.88 83 ARG A C 1
ATOM 673 O O . ARG A 1 83 ? -20.465 6.068 27.350 1.00 96.88 83 ARG A O 1
ATOM 680 N N . CYS A 1 84 ? -22.431 6.421 28.432 1.00 97.69 84 CYS A N 1
ATOM 681 C CA . CYS A 1 84 ? -23.035 5.120 28.137 1.00 97.69 84 CYS A CA 1
ATOM 682 C C . CYS A 1 84 ? -23.154 4.934 26.618 1.00 97.69 84 CYS A C 1
ATOM 684 O O . CYS A 1 84 ? -22.592 3.985 26.078 1.00 97.69 84 CYS A O 1
ATOM 686 N N . ALA A 1 85 ? -23.735 5.910 25.909 1.00 96.69 85 ALA A N 1
ATOM 687 C CA . ALA A 1 85 ? -23.882 5.864 24.451 1.00 96.69 85 ALA A CA 1
ATOM 688 C C . ALA A 1 85 ? -22.544 5.671 23.709 1.00 96.69 85 ALA A C 1
ATOM 690 O O . ALA A 1 85 ? -22.433 4.803 22.846 1.00 96.69 85 ALA A O 1
ATOM 691 N N . ARG A 1 86 ? -21.490 6.415 24.082 1.00 96.69 86 ARG A N 1
ATOM 692 C CA . ARG A 1 86 ? -20.149 6.250 23.487 1.00 96.69 86 ARG A CA 1
ATOM 693 C C . ARG A 1 86 ? -19.542 4.875 23.753 1.00 96.69 86 ARG A C 1
ATOM 695 O O . ARG A 1 86 ? -18.799 4.369 22.916 1.00 96.69 86 ARG A O 1
ATOM 702 N N . ARG A 1 87 ? -19.787 4.286 24.928 1.00 96.62 87 ARG A N 1
ATOM 703 C CA . ARG A 1 87 ? -19.262 2.956 25.259 1.00 96.62 87 ARG A CA 1
ATOM 704 C C . ARG A 1 87 ? -20.000 1.861 24.485 1.00 96.62 87 ARG A C 1
ATOM 706 O O . ARG A 1 87 ? -19.312 1.020 23.920 1.00 96.62 87 ARG A O 1
ATOM 713 N N . VAL A 1 88 ? -21.326 1.959 24.356 1.00 96.62 88 VAL A N 1
ATOM 714 C CA . VAL A 1 88 ? -22.123 1.089 23.469 1.00 96.62 88 VAL A CA 1
ATOM 715 C C . VAL A 1 88 ? -21.588 1.157 22.039 1.00 96.62 88 VAL A C 1
ATOM 717 O O . VAL A 1 88 ? -21.235 0.132 21.474 1.00 96.62 88 VAL A O 1
ATOM 720 N N . GLY A 1 89 ? -21.417 2.363 21.482 1.00 92.94 89 GLY A N 1
ATOM 721 C CA . GLY A 1 89 ? -20.902 2.524 20.116 1.00 92.94 89 GLY A CA 1
ATOM 722 C C . GLY A 1 89 ? -19.518 1.896 19.904 1.00 92.94 89 GLY A C 1
ATOM 723 O O . GLY A 1 89 ? -19.277 1.264 18.880 1.00 92.94 89 GLY A O 1
ATOM 724 N N . ARG A 1 90 ? -18.614 1.993 20.893 1.00 93.94 90 ARG A N 1
ATOM 725 C CA . ARG A 1 90 ? -17.313 1.302 20.841 1.00 93.94 90 ARG A CA 1
ATOM 726 C C . ARG A 1 90 ? -17.445 -0.219 20.887 1.00 93.94 90 ARG A C 1
ATOM 728 O O . ARG A 1 90 ? -16.701 -0.891 20.181 1.00 93.94 90 ARG A O 1
ATOM 735 N N . GLN A 1 91 ? -18.350 -0.756 21.704 1.00 95.00 91 GLN A N 1
ATOM 736 C CA . GLN A 1 91 ? -18.597 -2.198 21.780 1.00 95.00 91 GLN A CA 1
ATOM 737 C C . GLN A 1 91 ? -19.173 -2.731 20.467 1.00 95.00 91 GLN A C 1
ATOM 739 O O . GLN A 1 91 ? -18.662 -3.723 19.958 1.00 95.00 91 GLN A O 1
ATOM 744 N N . THR A 1 92 ? -20.146 -2.037 19.871 1.00 92.81 92 THR A N 1
ATOM 745 C CA . THR A 1 92 ? -20.693 -2.388 18.552 1.00 92.81 92 THR A CA 1
ATOM 746 C C . THR A 1 92 ? -19.602 -2.383 17.482 1.00 92.81 92 THR A C 1
ATOM 748 O O . THR A 1 92 ? -19.392 -3.399 16.829 1.00 92.81 92 THR A O 1
ATOM 751 N N . ALA A 1 93 ? -18.818 -1.303 17.379 1.00 83.56 93 ALA A N 1
ATOM 752 C CA . ALA A 1 93 ? -17.724 -1.222 16.408 1.00 83.56 93 ALA A CA 1
ATOM 753 C C . ALA A 1 93 ? -16.643 -2.297 16.636 1.00 83.56 93 ALA A C 1
ATOM 755 O O . ALA A 1 93 ? -16.048 -2.804 15.687 1.00 83.56 93 ALA A O 1
ATOM 756 N N . SER A 1 94 ? -16.370 -2.656 17.894 1.00 90.69 94 SER A N 1
ATOM 757 C CA . SER A 1 94 ? -15.448 -3.743 18.235 1.00 90.69 94 SER A CA 1
ATOM 758 C C . SER A 1 94 ? -15.994 -5.110 17.815 1.00 90.69 94 SER A C 1
ATOM 760 O O . SER A 1 94 ? -15.232 -5.935 17.316 1.00 90.69 94 SER A O 1
ATOM 762 N N . ALA A 1 95 ? -17.290 -5.357 18.018 1.00 90.75 95 ALA A N 1
ATOM 763 C CA . ALA A 1 95 ? -17.947 -6.598 17.625 1.00 90.75 95 ALA A CA 1
ATOM 764 C C . ALA A 1 95 ? -17.999 -6.753 16.096 1.00 90.75 95 ALA A C 1
ATOM 766 O O . ALA A 1 95 ? -17.703 -7.829 15.585 1.00 90.75 95 ALA A O 1
ATOM 767 N N . GLU A 1 96 ? -18.283 -5.674 15.361 1.00 89.12 96 GLU A N 1
ATOM 768 C CA . GLU A 1 96 ? -18.268 -5.663 13.891 1.00 89.12 96 GLU A CA 1
ATOM 769 C C . GLU A 1 96 ? -16.880 -5.990 13.327 1.00 89.12 96 GLU A C 1
ATOM 771 O O . GLU A 1 96 ? -16.758 -6.827 12.432 1.00 89.12 96 GLU A O 1
ATOM 776 N N . ARG A 1 97 ? -15.813 -5.400 13.888 1.00 85.62 97 ARG A N 1
ATOM 777 C CA . ARG A 1 97 ? -14.431 -5.741 13.502 1.00 85.62 97 ARG A CA 1
ATOM 778 C C . ARG A 1 97 ? -14.103 -7.202 13.788 1.00 85.62 97 ARG A C 1
ATOM 780 O O . ARG A 1 97 ? -13.551 -7.875 12.925 1.00 85.62 97 ARG A O 1
ATOM 787 N N . ALA A 1 98 ? -14.474 -7.703 14.967 1.00 87.38 98 ALA A N 1
ATOM 788 C CA . ALA A 1 98 ? -14.246 -9.100 15.329 1.00 87.38 98 ALA A CA 1
ATOM 789 C C . ALA A 1 98 ? -14.988 -10.069 14.388 1.00 87.38 98 ALA A C 1
ATOM 791 O O . ALA A 1 98 ? -14.424 -11.089 13.991 1.00 87.38 98 ALA A O 1
ATOM 792 N N . ALA A 1 99 ? -16.219 -9.738 13.985 1.00 88.25 99 ALA A N 1
ATOM 793 C CA . ALA A 1 99 ? -16.983 -10.517 13.014 1.00 88.25 99 ALA A CA 1
ATOM 794 C C . ALA A 1 99 ? -16.332 -10.502 11.618 1.00 88.25 99 ALA A C 1
ATOM 796 O O . ALA A 1 99 ? -16.196 -11.557 10.996 1.00 88.25 99 ALA A O 1
ATOM 797 N N . ALA A 1 100 ? -15.864 -9.339 11.150 1.00 77.75 100 ALA A N 1
ATOM 798 C CA . ALA A 1 100 ? -15.152 -9.216 9.878 1.00 77.75 100 ALA A CA 1
ATOM 799 C C . ALA A 1 100 ? -13.838 -10.024 9.865 1.00 77.75 100 ALA A C 1
ATOM 801 O O . ALA A 1 100 ? -13.549 -10.732 8.896 1.00 77.75 100 ALA A O 1
ATOM 802 N N . ASP A 1 101 ? -13.071 -9.988 10.958 1.00 81.44 101 ASP A N 1
ATOM 803 C CA . ASP A 1 101 ? -11.849 -10.783 11.111 1.00 81.44 101 ASP A CA 1
ATOM 804 C C . ASP A 1 101 ? -12.136 -12.288 11.167 1.00 81.44 101 ASP A C 1
ATOM 806 O O . ASP A 1 101 ? -11.409 -13.080 10.557 1.00 81.44 101 ASP A O 1
ATOM 810 N N . ALA A 1 102 ? -13.205 -12.704 11.854 1.00 83.69 102 ALA A N 1
ATOM 811 C CA . ALA A 1 102 ? -13.641 -14.097 11.875 1.00 83.69 102 ALA A CA 1
ATOM 812 C C . ALA A 1 102 ? -14.025 -14.578 10.467 1.00 83.69 102 ALA A C 1
ATOM 814 O O . ALA A 1 102 ? -13.531 -15.615 10.020 1.00 83.69 102 ALA A O 1
ATOM 815 N N . GLN A 1 103 ? -14.811 -13.792 9.725 1.00 84.38 103 GLN A N 1
ATOM 816 C CA . GLN A 1 103 ? -15.166 -14.096 8.337 1.00 84.38 103 GLN A CA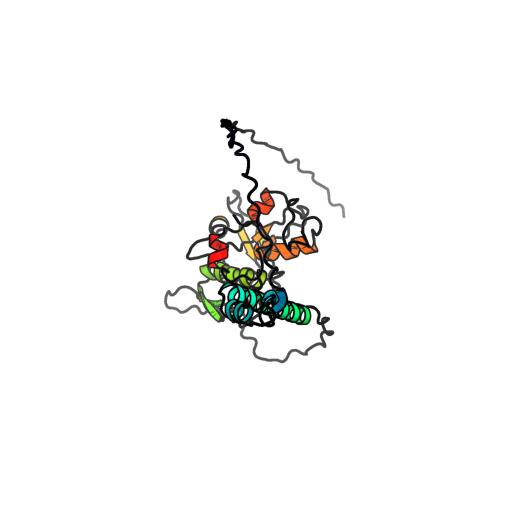 1
ATOM 817 C C . GLN A 1 103 ? -13.916 -14.188 7.449 1.00 84.38 103 GLN A C 1
ATOM 819 O O . GLN A 1 103 ? -13.770 -15.126 6.661 1.00 84.38 103 GLN A O 1
ATOM 824 N N . ARG A 1 104 ? -12.953 -13.276 7.616 1.00 75.94 104 ARG A N 1
ATOM 825 C CA . ARG A 1 104 ? -11.672 -13.337 6.903 1.00 75.94 104 ARG A CA 1
ATOM 826 C C . ARG A 1 104 ? -10.914 -14.624 7.215 1.00 75.94 104 ARG A C 1
ATOM 828 O O . ARG A 1 104 ? -10.453 -15.283 6.286 1.00 75.94 104 ARG A O 1
ATOM 835 N N . ARG A 1 105 ? -10.807 -15.020 8.487 1.00 76.81 105 ARG A N 1
ATOM 836 C CA . ARG A 1 105 ? -10.186 -16.302 8.859 1.00 76.81 105 ARG A CA 1
ATOM 837 C C . ARG A 1 105 ? -10.901 -17.463 8.181 1.00 76.81 105 ARG A C 1
ATOM 839 O O . ARG A 1 105 ? -10.231 -18.279 7.571 1.00 76.81 105 ARG A O 1
ATOM 846 N N . THR A 1 106 ? -12.234 -17.494 8.168 1.00 81.81 106 THR A N 1
ATOM 847 C CA . THR A 1 106 ? -12.963 -18.569 7.474 1.00 81.81 106 THR A CA 1
ATOM 848 C C . THR A 1 106 ? -12.680 -18.613 5.971 1.00 81.81 106 THR A C 1
ATOM 850 O O . THR A 1 106 ? -12.508 -19.700 5.434 1.00 81.81 106 THR A O 1
ATOM 853 N N . LEU A 1 107 ? -12.547 -17.462 5.301 1.00 73.69 107 LEU A N 1
ATOM 854 C CA . LEU A 1 107 ? -12.237 -17.403 3.867 1.00 73.69 107 LEU A CA 1
ATOM 855 C C . LEU A 1 107 ? -10.800 -17.844 3.545 1.00 73.69 107 LEU A C 1
ATOM 857 O O . LEU A 1 107 ? -10.569 -18.443 2.501 1.00 73.69 107 LEU A O 1
ATOM 861 N N . PHE A 1 108 ? -9.839 -17.560 4.428 1.00 75.38 108 PHE A N 1
ATOM 862 C CA . PHE A 1 108 ? -8.422 -17.887 4.216 1.00 75.38 108 PHE A CA 1
ATOM 863 C C . PHE A 1 108 ? -7.979 -19.221 4.839 1.00 75.38 108 PHE A C 1
ATOM 865 O O . PHE A 1 108 ? -6.913 -19.721 4.492 1.00 75.38 108 PHE A O 1
ATOM 872 N N . SER A 1 109 ? -8.766 -19.795 5.750 1.00 68.25 109 SER A N 1
ATOM 873 C CA . SER A 1 109 ? -8.497 -21.089 6.389 1.00 68.25 109 SER A CA 1
ATOM 874 C C . SER A 1 109 ? -9.175 -22.262 5.690 1.00 68.25 109 SER A C 1
ATOM 876 O O . SER A 1 109 ? -8.966 -23.393 6.121 1.00 68.25 109 SER A O 1
ATOM 878 N N . GLN A 1 110 ? -9.958 -22.038 4.625 1.00 59.88 110 GLN A N 1
ATOM 879 C CA . GLN A 1 110 ? -10.372 -23.156 3.784 1.00 59.88 110 GLN A CA 1
ATOM 880 C C . GLN A 1 110 ? -9.105 -23.775 3.181 1.00 59.88 110 GLN A C 1
ATOM 882 O O . GLN A 1 110 ? -8.404 -23.086 2.430 1.00 59.88 110 GLN A O 1
ATOM 887 N N . PRO A 1 111 ? -8.764 -25.037 3.521 1.00 54.47 111 PRO A N 1
ATOM 888 C CA . PRO A 1 111 ? -7.702 -25.733 2.818 1.00 54.47 111 PRO A CA 1
ATOM 889 C C . PRO A 1 111 ? -8.064 -25.671 1.343 1.00 54.47 111 PRO A C 1
ATOM 891 O O . PRO A 1 111 ? -9.241 -25.820 1.006 1.00 54.47 111 PRO A O 1
ATOM 894 N N . ALA A 1 112 ? -7.081 -25.384 0.488 1.00 53.78 112 ALA A N 1
ATOM 895 C CA . ALA A 1 112 ? -7.261 -25.428 -0.951 1.00 53.78 112 ALA A CA 1
ATOM 896 C C . ALA A 1 112 ? -7.802 -26.818 -1.285 1.00 53.78 112 ALA A C 1
ATOM 898 O O . ALA A 1 112 ? -7.037 -27.778 -1.366 1.00 53.78 112 ALA A O 1
ATOM 899 N N . LEU A 1 113 ? -9.133 -26.940 -1.366 1.00 48.22 113 LEU A N 1
ATOM 900 C CA . LEU A 1 113 ? -9.797 -28.166 -1.751 1.00 48.22 113 LEU A CA 1
ATOM 901 C C . LEU A 1 113 ? -9.145 -28.520 -3.067 1.00 48.22 113 LEU A C 1
ATOM 903 O O . LEU A 1 113 ? -9.142 -27.695 -3.989 1.00 48.22 113 LEU A O 1
ATOM 907 N N . SER A 1 114 ? -8.493 -29.686 -3.053 1.00 51.47 114 SER A N 1
ATOM 908 C CA . SER A 1 114 ? -7.727 -30.245 -4.153 1.00 51.47 114 SER A CA 1
ATOM 909 C C . SER A 1 114 ? -8.433 -29.847 -5.424 1.00 51.47 114 SER A C 1
ATOM 911 O O . SER A 1 114 ? -9.608 -30.187 -5.593 1.00 51.47 114 SER A O 1
ATOM 913 N N . SER A 1 115 ? -7.762 -29.024 -6.224 1.00 46.78 115 SER A N 1
ATOM 914 C CA . SER A 1 115 ? -8.298 -28.497 -7.460 1.00 46.78 115 SER A CA 1
ATOM 915 C C . SER A 1 115 ? -8.628 -29.694 -8.339 1.00 46.78 115 SER A C 1
ATOM 917 O O . SER A 1 115 ? -7.781 -30.197 -9.069 1.00 46.78 115 SER A O 1
ATOM 919 N N . SER A 1 116 ? -9.855 -30.199 -8.201 1.00 47.16 116 SER A N 1
ATOM 920 C CA . SER A 1 116 ? -10.452 -31.109 -9.149 1.00 47.16 116 SER A CA 1
ATOM 921 C C . SER A 1 116 ? -10.379 -30.340 -10.447 1.00 47.16 116 SER A C 1
ATOM 923 O O . SER A 1 116 ? -10.905 -29.227 -10.544 1.00 47.16 116 SER A O 1
ATOM 925 N N . VAL A 1 117 ? -9.567 -30.881 -11.348 1.00 50.72 117 VAL A N 1
ATOM 926 C CA . VAL A 1 117 ? -9.280 -30.390 -12.684 1.00 50.72 117 VAL A CA 1
ATOM 927 C C . VAL A 1 117 ? -10.613 -30.007 -13.314 1.00 50.72 117 VAL A C 1
ATOM 929 O O . VAL A 1 117 ? -11.334 -30.849 -13.843 1.00 50.72 117 VAL A O 1
ATOM 932 N N . ARG A 1 118 ? -10.989 -28.728 -13.204 1.00 43.62 118 ARG A N 1
ATOM 933 C CA . ARG A 1 118 ? -12.099 -28.190 -13.973 1.00 43.62 118 ARG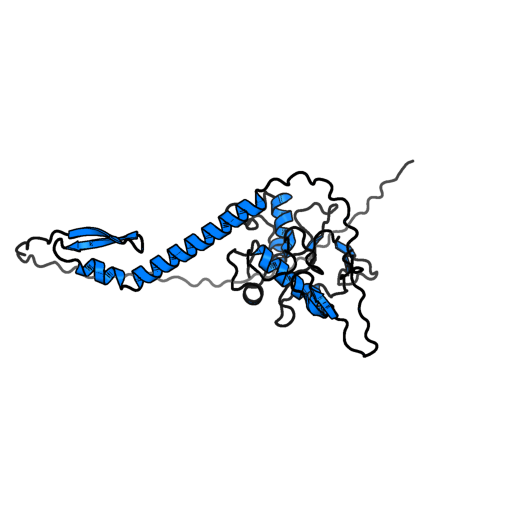 A CA 1
ATOM 934 C C . ARG A 1 118 ? -11.598 -28.222 -15.399 1.00 43.62 118 ARG A C 1
ATOM 936 O O . ARG A 1 118 ? -10.724 -27.438 -15.769 1.00 43.62 118 ARG A O 1
ATOM 943 N N . GLN A 1 119 ? -12.119 -29.178 -16.159 1.00 48.81 119 GLN A N 1
ATOM 944 C CA . GLN A 1 119 ? -12.019 -29.156 -17.605 1.00 48.81 119 GLN A CA 1
ATOM 945 C C . GLN A 1 119 ? -12.372 -27.741 -18.085 1.00 48.81 119 GLN A C 1
ATOM 947 O O . GLN A 1 119 ? -13.306 -27.132 -17.546 1.00 48.81 119 GLN A O 1
ATOM 952 N N . PRO A 1 120 ? -11.611 -27.187 -19.039 1.00 41.97 120 PRO A N 1
ATOM 953 C CA . PRO A 1 120 ? -11.865 -25.857 -19.552 1.00 41.97 120 PRO A CA 1
ATOM 954 C C . PRO A 1 120 ? -13.258 -25.847 -20.179 1.00 41.97 120 PRO A C 1
ATOM 956 O O . PRO A 1 120 ? -13.480 -26.413 -21.246 1.00 41.97 120 PRO A O 1
ATOM 959 N N . LEU A 1 121 ? -14.211 -25.203 -19.503 1.00 42.78 121 LEU A N 1
ATOM 960 C CA . LEU A 1 121 ? -15.438 -24.767 -20.147 1.00 42.78 121 LEU A CA 1
ATOM 961 C C . LEU A 1 121 ? -15.010 -23.793 -21.242 1.00 42.78 121 LEU A C 1
ATOM 963 O O . LEU A 1 121 ? -14.523 -22.698 -20.958 1.00 42.78 121 LEU A O 1
ATOM 967 N N . ALA A 1 122 ? -15.147 -24.238 -22.489 1.00 46.31 122 ALA A N 1
ATOM 968 C CA . ALA A 1 122 ? -15.047 -23.420 -23.683 1.00 46.31 122 ALA A CA 1
ATOM 969 C C . ALA A 1 122 ? -16.114 -22.316 -23.597 1.00 46.31 122 ALA A C 1
ATOM 971 O O . ALA A 1 122 ? -17.253 -22.478 -24.018 1.00 46.31 122 ALA A O 1
ATOM 972 N N . GLY A 1 123 ? -15.759 -21.213 -22.944 1.00 43.53 123 GLY A N 1
ATOM 973 C CA . GLY A 1 123 ? -16.663 -20.130 -22.595 1.00 43.53 123 GLY A CA 1
ATOM 974 C C . GLY A 1 123 ? -15.964 -18.798 -22.782 1.00 43.53 123 GLY A C 1
ATOM 975 O O . GLY A 1 123 ? -15.395 -18.251 -21.846 1.00 43.53 123 GLY A O 1
ATOM 976 N N . ASN A 1 124 ? -16.000 -18.314 -24.022 1.00 44.62 124 ASN A N 1
ATOM 977 C CA . ASN A 1 124 ? -15.865 -16.913 -24.414 1.00 44.62 124 ASN A CA 1
ATOM 978 C C . ASN A 1 124 ? -14.755 -16.119 -23.695 1.00 44.62 124 ASN A C 1
ATOM 980 O O . ASN A 1 124 ? -14.995 -15.138 -22.988 1.00 44.62 124 ASN A O 1
ATOM 984 N N . THR A 1 125 ? -13.505 -16.534 -23.898 1.00 41.56 125 THR A N 1
ATOM 985 C CA . THR A 1 125 ? -12.340 -15.703 -23.593 1.00 41.56 125 THR A CA 1
ATOM 986 C C . THR A 1 125 ? -12.376 -14.499 -24.533 1.00 41.56 125 THR A C 1
ATOM 988 O O . THR A 1 125 ? -11.960 -14.602 -25.684 1.00 41.56 125 THR A O 1
ATOM 991 N N . GLN A 1 126 ? -12.894 -13.351 -24.081 1.00 45.78 126 GLN A N 1
ATOM 992 C CA . GLN A 1 126 ? -12.615 -12.112 -24.803 1.00 45.78 126 GLN A CA 1
ATOM 993 C C . GLN A 1 126 ? -11.088 -11.955 -24.847 1.00 45.78 126 GLN A C 1
ATOM 995 O O . GLN A 1 126 ? -10.454 -12.025 -23.786 1.00 45.78 126 GLN A O 1
ATOM 1000 N N . PRO A 1 127 ? -10.483 -11.810 -26.041 1.00 51.12 127 PRO A N 1
ATOM 1001 C CA . PRO A 1 127 ? -9.041 -11.706 -26.172 1.00 51.12 127 PRO A CA 1
ATOM 1002 C C . PRO A 1 127 ? -8.556 -10.569 -25.279 1.00 51.12 127 PRO A C 1
ATOM 1004 O O . PRO A 1 127 ? -9.118 -9.471 -25.271 1.00 51.12 127 PRO A O 1
ATOM 1007 N N . ALA A 1 128 ? -7.548 -10.870 -24.465 1.00 50.00 128 ALA A N 1
ATOM 1008 C CA . ALA A 1 128 ? -6.969 -9.927 -23.531 1.00 50.00 128 ALA A CA 1
ATOM 1009 C C . ALA A 1 128 ? -6.554 -8.647 -24.276 1.00 50.00 128 ALA A C 1
ATOM 1011 O O . ALA A 1 128 ? -5.580 -8.638 -25.016 1.00 50.00 128 ALA A O 1
ATOM 1012 N N . GLY A 1 129 ? -7.310 -7.569 -24.060 1.00 49.25 129 GLY A N 1
ATOM 1013 C CA . GLY A 1 129 ? -6.906 -6.206 -24.388 1.00 49.25 129 GLY A CA 1
ATOM 1014 C C . GLY A 1 129 ? -6.747 -5.908 -25.876 1.00 49.25 129 GLY A C 1
ATOM 1015 O O . GLY A 1 129 ? -5.666 -5.526 -26.309 1.00 49.25 129 GLY A O 1
ATOM 1016 N N . THR A 1 130 ? -7.827 -5.954 -26.656 1.00 50.25 130 THR A N 1
ATOM 1017 C CA . THR A 1 130 ? -7.845 -5.146 -27.881 1.00 50.25 130 THR A CA 1
ATOM 1018 C C . THR A 1 130 ? -7.892 -3.680 -27.457 1.00 50.25 130 THR A C 1
ATOM 1020 O O . THR A 1 130 ? -8.912 -3.199 -26.960 1.00 50.25 130 THR A O 1
ATOM 1023 N N . ILE A 1 131 ? -6.765 -2.974 -27.583 1.00 58.72 131 ILE A N 1
ATOM 1024 C CA . ILE A 1 131 ? -6.738 -1.515 -27.470 1.00 58.72 131 ILE A CA 1
ATOM 1025 C C . ILE A 1 131 ? -7.631 -1.006 -28.599 1.00 58.72 131 ILE A C 1
ATOM 1027 O O . ILE A 1 131 ? -7.249 -1.050 -29.768 1.00 58.72 131 ILE A O 1
ATOM 1031 N N . SER A 1 132 ? -8.849 -0.587 -28.258 1.00 56.41 132 SER A N 1
ATOM 1032 C CA . SER A 1 132 ? -9.790 -0.016 -29.216 1.00 56.41 132 SER A CA 1
ATOM 1033 C C . SER A 1 132 ? -9.243 1.334 -29.669 1.00 56.41 132 SER A C 1
ATOM 1035 O O . SER A 1 132 ? -9.496 2.361 -29.041 1.00 56.41 132 SER A O 1
ATOM 1037 N N . ARG A 1 133 ? -8.439 1.325 -30.735 1.00 56.31 133 ARG A N 1
ATOM 1038 C CA . ARG A 1 133 ? -7.951 2.534 -31.396 1.00 56.31 133 ARG A CA 1
ATOM 1039 C C . ARG A 1 133 ? -9.105 3.130 -32.196 1.00 56.31 133 ARG A C 1
ATOM 1041 O O . ARG A 1 133 ? -9.340 2.748 -33.337 1.00 56.31 133 ARG A O 1
ATOM 1048 N N . CYS A 1 134 ? -9.855 4.037 -31.580 1.00 52.38 134 CYS A N 1
ATOM 1049 C CA . CYS A 1 134 ? -10.781 4.886 -32.319 1.00 52.38 134 CYS A CA 1
ATOM 1050 C C . CYS A 1 134 ? -9.963 5.792 -33.254 1.00 52.38 134 CYS A C 1
ATOM 1052 O O . CYS A 1 134 ? -8.967 6.370 -32.829 1.00 52.38 134 CYS A O 1
ATOM 1054 N N . ALA A 1 135 ? -10.371 5.914 -34.519 1.00 69.62 135 ALA A N 1
ATOM 1055 C CA . ALA A 1 135 ? -9.695 6.749 -35.521 1.00 69.62 135 ALA A CA 1
ATOM 1056 C C . ALA A 1 135 ? -9.787 8.264 -35.226 1.00 69.62 135 ALA A C 1
ATOM 1058 O O . ALA A 1 135 ? -9.110 9.071 -35.855 1.00 69.62 135 ALA A O 1
ATOM 1059 N N . SER A 1 136 ? -10.600 8.660 -34.247 1.00 67.31 136 SER A N 1
ATOM 1060 C CA . SER A 1 136 ? -10.594 9.991 -33.645 1.00 67.31 136 SER A CA 1
ATOM 1061 C C . SER A 1 136 ? -9.480 10.061 -32.602 1.00 67.31 136 SER A C 1
ATOM 1063 O O . SER A 1 136 ? -9.451 9.182 -31.749 1.00 67.31 136 SER A O 1
ATOM 1065 N N . GLY A 1 137 ? -8.626 11.090 -32.612 1.00 76.88 137 GLY A N 1
ATOM 1066 C CA . GLY A 1 137 ? -7.496 11.312 -31.683 1.00 76.88 137 GLY A CA 1
ATOM 1067 C C . GLY A 1 137 ? -7.818 11.431 -30.178 1.00 76.88 137 GLY A C 1
ATOM 1068 O O . GLY A 1 137 ? -7.192 12.211 -29.471 1.00 76.88 137 GLY A O 1
ATOM 1069 N N . SER A 1 138 ? -8.797 10.686 -29.671 1.00 77.75 138 SER A N 1
ATOM 1070 C CA . SER A 1 138 ? -9.038 10.437 -28.258 1.00 77.75 138 SER A CA 1
ATOM 1071 C C . SER A 1 138 ? -7.949 9.530 -27.686 1.00 77.75 138 SER A C 1
ATOM 1073 O O . SER A 1 138 ? -7.623 8.505 -28.287 1.00 77.75 138 SER A O 1
ATOM 1075 N N . GLU A 1 139 ? -7.432 9.877 -26.507 1.00 83.06 139 GLU A N 1
ATOM 1076 C CA . GLU A 1 139 ? -6.442 9.071 -25.782 1.00 83.06 139 GLU A CA 1
ATOM 1077 C C . GLU A 1 139 ? -6.888 7.606 -25.598 1.00 83.06 139 GLU A C 1
ATOM 1079 O O . GLU A 1 139 ? -8.083 7.342 -25.424 1.00 83.06 139 GLU A O 1
ATOM 1084 N N . PRO A 1 140 ? -5.955 6.635 -25.604 1.00 88.25 140 PRO A N 1
ATOM 1085 C CA . PRO A 1 140 ? -6.289 5.238 -25.371 1.00 88.25 140 PRO A CA 1
ATOM 1086 C C . PRO A 1 140 ? -6.829 5.040 -23.947 1.00 88.25 140 PRO A C 1
ATOM 1088 O O . PRO A 1 140 ? -6.184 5.366 -22.946 1.00 88.25 140 PRO A O 1
ATOM 1091 N N . TYR A 1 141 ? -8.027 4.461 -23.861 1.00 94.50 141 TYR A N 1
ATOM 1092 C CA . TYR A 1 141 ? -8.651 4.060 -22.603 1.00 94.50 141 TYR A CA 1
ATOM 1093 C C . TYR A 1 141 ? -8.608 2.545 -22.436 1.00 94.50 141 TYR A C 1
ATOM 1095 O O . TYR A 1 141 ? -8.807 1.789 -23.387 1.00 94.50 141 TYR A O 1
ATOM 1103 N N . ILE A 1 142 ? -8.458 2.110 -21.190 1.00 96.00 142 ILE A N 1
ATOM 1104 C CA . ILE A 1 142 ? -8.579 0.716 -20.771 1.00 96.00 142 ILE A CA 1
ATOM 1105 C C . ILE A 1 142 ? -9.620 0.592 -19.653 1.00 96.00 142 ILE A C 1
ATOM 1107 O O . ILE A 1 142 ? -9.873 1.538 -18.911 1.00 96.00 142 ILE A O 1
ATOM 1111 N N . ASN A 1 143 ? -10.225 -0.585 -19.504 1.00 97.31 143 ASN A N 1
ATOM 1112 C CA . ASN A 1 143 ? -11.149 -0.867 -18.401 1.00 97.31 143 ASN A CA 1
ATOM 1113 C C . ASN A 1 143 ? -10.395 -1.493 -17.229 1.00 97.31 143 ASN A C 1
ATOM 1115 O O . ASN A 1 143 ? -9.787 -2.545 -17.403 1.00 97.31 143 ASN A O 1
ATOM 1119 N N . CYS A 1 144 ? -10.451 -0.927 -16.026 1.00 97.94 144 CYS A N 1
ATOM 1120 C CA . CYS A 1 144 ? -9.898 -1.567 -14.828 1.00 97.94 144 CYS A CA 1
ATOM 1121 C C . CYS A 1 144 ? -10.490 -2.977 -14.632 1.00 97.94 144 CYS A C 1
ATOM 1123 O O . CYS A 1 144 ? -11.708 -3.133 -14.704 1.00 97.94 144 CYS A O 1
ATOM 1125 N N . TYR A 1 145 ? -9.662 -4.001 -14.384 1.00 97.50 145 TYR A N 1
ATOM 1126 C CA . TYR A 1 145 ? -10.182 -5.356 -14.133 1.00 97.50 145 TYR A CA 1
ATOM 1127 C C . TYR A 1 145 ? -10.931 -5.427 -12.797 1.00 97.50 145 TYR A C 1
ATOM 1129 O O . TYR A 1 145 ? -11.953 -6.096 -12.702 1.00 97.50 145 TYR A O 1
ATOM 1137 N N . GLN A 1 146 ? -10.472 -4.669 -11.796 1.00 97.81 146 GLN A N 1
ATOM 1138 C CA . GLN A 1 146 ? -11.048 -4.677 -10.456 1.00 97.81 146 GLN A CA 1
ATOM 1139 C C . GLN A 1 146 ? -12.409 -3.987 -10.430 1.00 97.81 146 GLN A C 1
ATOM 1141 O O . GLN A 1 146 ? -13.357 -4.574 -9.944 1.00 97.81 146 GLN A O 1
ATOM 1146 N N . CYS A 1 147 ? -12.566 -2.775 -10.969 1.00 97.88 147 CYS A N 1
ATOM 1147 C CA . CYS A 1 147 ? -13.830 -2.029 -10.837 1.00 97.88 147 CYS A CA 1
ATOM 1148 C C . CYS A 1 147 ? -14.573 -1.772 -12.159 1.00 97.88 147 CYS A C 1
ATOM 1150 O O . CYS A 1 147 ? -15.679 -1.238 -12.158 1.00 97.88 147 CYS A O 1
ATOM 1152 N N . GLY A 1 148 ? -13.992 -2.119 -13.310 1.00 96.94 148 GLY A N 1
ATOM 1153 C CA . GLY A 1 148 ? -14.589 -1.871 -14.626 1.00 96.94 148 GLY A CA 1
ATOM 1154 C C . GLY A 1 148 ? -14.583 -0.413 -15.094 1.00 96.94 148 GLY A C 1
ATOM 1155 O O . GLY A 1 148 ? -15.069 -0.151 -16.191 1.00 96.94 148 GLY A O 1
ATOM 1156 N N . LYS A 1 149 ? -14.047 0.533 -14.309 1.00 97.25 149 LYS A N 1
ATOM 1157 C CA . LYS A 1 149 ? -13.950 1.945 -14.711 1.00 97.25 149 LYS A CA 1
ATOM 1158 C C . LYS A 1 149 ? -13.046 2.100 -15.936 1.00 97.25 149 LYS A C 1
ATOM 1160 O O . LYS A 1 149 ? -11.977 1.490 -15.999 1.00 97.25 149 LYS A O 1
ATOM 1165 N N . ARG A 1 150 ? -13.459 2.960 -16.871 1.00 97.06 150 ARG A N 1
ATOM 1166 C CA . ARG A 1 150 ? -12.631 3.416 -17.995 1.00 97.06 150 ARG A CA 1
ATOM 1167 C C . ARG A 1 150 ? -11.584 4.396 -17.477 1.00 97.06 150 ARG A C 1
ATOM 1169 O O . ARG A 1 150 ? -11.935 5.410 -16.879 1.00 97.06 150 ARG A O 1
ATOM 1176 N N . ILE A 1 151 ? -10.315 4.092 -17.701 1.00 96.94 151 ILE A N 1
ATOM 1177 C CA . ILE A 1 151 ? -9.169 4.894 -17.263 1.00 96.94 151 ILE A CA 1
ATOM 1178 C C . ILE A 1 151 ? -8.188 5.051 -18.421 1.00 96.94 151 ILE A C 1
ATOM 1180 O O . ILE A 1 151 ? -8.099 4.170 -19.274 1.00 96.94 151 ILE A O 1
ATOM 1184 N N . THR A 1 152 ? -7.467 6.168 -18.466 1.00 96.00 152 THR A N 1
ATOM 1185 C CA . THR A 1 152 ? -6.374 6.334 -19.430 1.00 96.00 152 THR A CA 1
ATOM 1186 C C . THR A 1 152 ? -5.211 5.427 -19.042 1.00 96.00 152 THR A C 1
ATOM 1188 O O . THR A 1 152 ? -5.031 5.101 -17.863 1.00 96.00 152 THR A O 1
ATOM 1191 N N . GLU A 1 153 ? -4.420 5.020 -20.028 1.00 95.19 153 GLU A N 1
ATOM 1192 C CA . GLU A 1 153 ? -3.252 4.162 -19.817 1.00 95.19 153 GLU A CA 1
ATOM 1193 C C . GLU A 1 153 ? -2.284 4.758 -18.782 1.00 95.19 153 GLU A C 1
ATOM 1195 O O . GLU A 1 153 ? -1.941 4.089 -17.811 1.00 95.19 153 GLU A O 1
ATOM 1200 N N . GLU A 1 154 ? -1.982 6.058 -18.886 1.00 94.94 154 GLU A N 1
ATOM 1201 C CA . GLU A 1 154 ? -1.137 6.794 -17.932 1.00 94.94 154 GLU A CA 1
ATOM 1202 C C . GLU A 1 154 ? -1.636 6.686 -16.478 1.00 94.94 154 GLU A C 1
ATOM 1204 O O . GLU A 1 154 ? -0.851 6.561 -15.533 1.00 94.94 154 GLU A O 1
ATOM 1209 N N . LYS A 1 155 ? -2.960 6.707 -16.275 1.00 96.56 155 LYS A N 1
ATOM 1210 C CA . LYS A 1 155 ? -3.578 6.655 -14.942 1.00 96.56 155 LYS A CA 1
ATOM 1211 C C . LYS A 1 155 ? -3.737 5.237 -14.411 1.00 96.56 155 LYS A C 1
ATOM 1213 O O . LYS A 1 155 ? -3.986 5.068 -13.214 1.00 96.56 155 LYS A O 1
ATOM 1218 N N . ALA A 1 156 ? -3.573 4.221 -15.259 1.00 96.75 156 ALA A N 1
ATOM 1219 C CA . ALA A 1 156 ? -3.859 2.837 -14.915 1.00 96.75 156 ALA A CA 1
ATOM 1220 C C . ALA A 1 156 ? -3.081 2.364 -13.688 1.00 96.75 156 ALA A C 1
ATOM 1222 O O . ALA A 1 156 ? -3.675 1.822 -12.758 1.00 96.75 156 ALA A O 1
ATOM 1223 N N . ARG A 1 157 ? -1.777 2.657 -13.636 1.00 97.62 157 ARG A N 1
ATOM 1224 C CA . ARG A 1 157 ? -0.915 2.263 -12.515 1.00 97.62 157 ARG A CA 1
ATOM 1225 C C . ARG A 1 157 ? -1.376 2.871 -11.194 1.00 97.62 157 ARG A C 1
ATOM 1227 O O . ARG A 1 157 ? -1.466 2.165 -10.195 1.00 97.62 157 ARG A O 1
ATOM 1234 N N . SER A 1 158 ? -1.670 4.174 -11.174 1.00 97.88 158 SER A N 1
ATOM 1235 C CA . SER A 1 158 ? -2.111 4.819 -9.933 1.00 97.88 158 SER A CA 1
ATOM 1236 C C . SER A 1 158 ? -3.481 4.313 -9.502 1.00 97.88 158 SER A C 1
ATOM 1238 O O . SER A 1 158 ? -3.704 4.112 -8.315 1.00 97.88 158 SER A O 1
ATOM 1240 N N . HIS A 1 159 ? -4.393 4.116 -10.453 1.00 98.31 159 HIS A N 1
ATOM 1241 C CA . HIS A 1 159 ? -5.737 3.629 -10.176 1.00 98.31 159 HIS A CA 1
ATOM 1242 C C . HIS A 1 159 ? -5.725 2.204 -9.605 1.00 98.31 159 HIS A C 1
ATOM 1244 O O . HIS A 1 159 ? -6.342 1.935 -8.578 1.00 98.31 159 HIS A O 1
ATOM 1250 N N . VAL A 1 160 ? -4.976 1.298 -10.235 1.00 98.38 160 VAL A N 1
ATOM 1251 C CA . VAL A 1 160 ? -4.801 -0.078 -9.753 1.00 98.38 160 VAL A CA 1
ATOM 1252 C C . VAL A 1 160 ? -4.031 -0.098 -8.434 1.00 98.38 160 VAL A C 1
ATOM 1254 O O . VAL A 1 160 ? -4.402 -0.833 -7.525 1.00 98.38 160 VAL A O 1
ATOM 1257 N N . GLY A 1 161 ? -3.005 0.743 -8.280 1.00 98.38 161 GLY A N 1
ATOM 1258 C CA . GLY A 1 161 ? -2.278 0.908 -7.023 1.00 98.38 161 GLY A CA 1
ATOM 1259 C C . GLY A 1 161 ? -3.187 1.263 -5.844 1.00 98.38 161 GLY A C 1
ATOM 1260 O O . GLY A 1 161 ? -2.987 0.722 -4.758 1.00 98.38 161 GLY A O 1
ATOM 1261 N N . SER A 1 162 ? -4.226 2.079 -6.062 1.00 98.56 162 SER A N 1
ATOM 1262 C CA . SER A 1 162 ? -5.242 2.363 -5.042 1.00 98.56 162 SER A CA 1
ATOM 1263 C C . SER A 1 162 ? -6.009 1.111 -4.610 1.00 98.56 162 SER A C 1
ATOM 1265 O O . SER A 1 162 ? -6.151 0.891 -3.411 1.00 98.56 162 SER A O 1
ATOM 1267 N N . HIS A 1 163 ? -6.433 0.258 -5.550 1.00 98.50 163 HIS A N 1
ATOM 1268 C CA . HIS A 1 163 ? -7.084 -1.020 -5.225 1.00 98.50 163 HIS A CA 1
ATOM 1269 C C . HIS A 1 163 ? -6.156 -1.963 -4.449 1.00 98.50 163 HIS A C 1
ATOM 1271 O O . HIS A 1 163 ? -6.568 -2.592 -3.477 1.00 98.50 163 HIS A O 1
ATOM 1277 N N . VAL A 1 164 ? -4.876 -2.035 -4.835 1.00 98.56 164 VAL A N 1
ATOM 1278 C CA . VAL A 1 164 ? -3.883 -2.861 -4.128 1.00 98.56 164 VAL A CA 1
ATOM 1279 C C . VAL A 1 164 ? -3.674 -2.367 -2.696 1.00 98.56 164 VAL A C 1
ATOM 1281 O O . VAL A 1 164 ? -3.645 -3.187 -1.780 1.00 98.56 164 VAL A O 1
ATOM 1284 N N . LEU A 1 165 ? -3.561 -1.050 -2.487 1.00 98.50 165 LEU A N 1
ATOM 1285 C CA . LEU A 1 165 ? -3.408 -0.476 -1.149 1.00 98.50 165 LEU A CA 1
ATOM 1286 C C . LEU A 1 165 ? -4.662 -0.680 -0.294 1.00 98.50 165 LEU A C 1
ATOM 1288 O O . LEU A 1 165 ? -4.552 -1.128 0.842 1.00 98.50 165 LEU A O 1
ATOM 1292 N N . ARG A 1 166 ? -5.856 -0.416 -0.835 1.00 98.50 166 ARG A N 1
ATOM 1293 C CA . ARG A 1 166 ? -7.127 -0.635 -0.125 1.00 98.50 166 ARG A CA 1
ATOM 1294 C C . ARG A 1 166 ? -7.284 -2.097 0.290 1.00 98.50 166 ARG A C 1
ATOM 1296 O O . ARG A 1 166 ? -7.543 -2.371 1.460 1.00 98.50 166 ARG A O 1
ATOM 1303 N N . ALA A 1 167 ? -7.001 -3.034 -0.614 1.00 98.06 167 ALA A N 1
ATOM 1304 C CA . ALA A 1 167 ? -7.006 -4.461 -0.304 1.00 98.06 167 ALA A CA 1
ATOM 1305 C C . ALA A 1 167 ? -5.945 -4.851 0.746 1.00 98.06 167 ALA A C 1
ATOM 1307 O O . ALA A 1 167 ? -6.227 -5.665 1.628 1.00 98.06 167 ALA A O 1
ATOM 1308 N N . LEU A 1 168 ? -4.740 -4.263 0.696 1.00 97.94 168 LEU A N 1
ATOM 1309 C CA . LEU A 1 168 ? -3.695 -4.465 1.712 1.00 97.94 168 LEU A CA 1
ATOM 1310 C C . LEU A 1 168 ? -4.176 -4.034 3.103 1.00 97.94 168 LEU A C 1
ATOM 1312 O O . LEU A 1 168 ? -3.936 -4.740 4.081 1.00 97.94 168 LEU A O 1
ATOM 1316 N N . LEU A 1 169 ? -4.890 -2.912 3.169 1.00 98.06 169 LEU A N 1
ATOM 1317 C CA . LEU A 1 169 ? -5.404 -2.313 4.399 1.00 98.06 169 LEU A CA 1
ATOM 1318 C C . LEU A 1 169 ? -6.753 -2.892 4.849 1.00 98.06 169 LEU A C 1
ATOM 1320 O O . LEU A 1 169 ? -7.334 -2.412 5.817 1.00 98.06 169 LEU A O 1
ATOM 1324 N N . GLY A 1 170 ? -7.256 -3.933 4.177 1.00 97.31 170 GLY A N 1
ATOM 1325 C CA . GLY A 1 170 ? -8.512 -4.593 4.537 1.00 97.31 170 GLY A CA 1
ATOM 1326 C C . GLY A 1 170 ? -9.760 -3.761 4.246 1.00 97.31 170 GLY A C 1
ATOM 1327 O O . GLY A 1 170 ? -10.819 -4.046 4.799 1.00 97.31 170 GLY A O 1
ATOM 1328 N N . VAL A 1 171 ? -9.654 -2.744 3.393 1.00 97.56 171 VAL A N 1
ATOM 1329 C CA . VAL A 1 171 ? -10.806 -1.947 2.986 1.00 97.56 171 VAL A CA 1
ATOM 1330 C C . VAL A 1 171 ? -11.648 -2.736 1.992 1.00 97.56 171 VAL A C 1
ATOM 1332 O O . VAL A 1 171 ? -11.153 -3.178 0.954 1.00 97.56 171 VAL A O 1
ATOM 1335 N N . SER A 1 172 ? -12.933 -2.901 2.306 1.00 96.38 172 SER A N 1
ATOM 1336 C CA . SER A 1 172 ? -13.889 -3.528 1.398 1.00 96.38 172 SER A CA 1
ATOM 1337 C C . SER A 1 172 ? -14.214 -2.584 0.242 1.00 96.38 172 SER A C 1
ATOM 1339 O O . SER A 1 172 ? -14.545 -1.414 0.443 1.00 96.38 172 SER A O 1
ATOM 1341 N N . GLU A 1 173 ? -14.121 -3.088 -0.983 1.00 96.19 173 GLU A N 1
ATOM 1342 C CA . GLU A 1 173 ? -14.451 -2.348 -2.195 1.00 96.19 173 GLU A CA 1
ATOM 1343 C C . GLU A 1 173 ? -15.483 -3.120 -3.016 1.00 96.19 173 GLU A C 1
ATOM 1345 O O . GLU A 1 173 ? -15.452 -4.349 -3.081 1.00 96.19 173 GLU A O 1
ATOM 1350 N N . ASN A 1 174 ? -16.366 -2.399 -3.709 1.00 95.06 174 ASN A N 1
ATOM 1351 C CA . ASN A 1 174 ? -17.242 -3.002 -4.709 1.00 95.06 174 ASN A CA 1
ATOM 1352 C C . ASN A 1 174 ? -16.442 -3.258 -6.000 1.00 95.06 174 ASN A C 1
ATOM 1354 O O . ASN A 1 174 ? -16.402 -2.419 -6.906 1.00 95.06 174 ASN A O 1
ATOM 1358 N N . VAL A 1 175 ? -15.737 -4.391 -6.034 1.00 95.44 175 VAL A N 1
ATOM 1359 C CA . VAL A 1 175 ? -14.902 -4.836 -7.156 1.00 95.44 175 VAL A CA 1
ATOM 1360 C C . VAL A 1 175 ? -15.503 -6.064 -7.842 1.00 95.44 175 VAL A C 1
ATOM 1362 O O . VAL A 1 175 ? -16.036 -6.963 -7.203 1.00 95.44 175 VAL A O 1
ATOM 1365 N N . LYS A 1 176 ? -15.379 -6.108 -9.168 1.00 95.88 176 LYS A N 1
ATOM 1366 C CA . LYS A 1 176 ? -15.651 -7.261 -10.032 1.00 95.88 176 LYS A CA 1
ATOM 1367 C C . LYS A 1 176 ? -14.670 -8.405 -9.782 1.00 95.88 176 LYS A C 1
ATOM 1369 O O . LYS A 1 176 ? -15.053 -9.565 -9.856 1.00 95.88 176 LYS A O 1
ATOM 1374 N N . GLU A 1 177 ? -13.410 -8.072 -9.506 1.00 94.44 177 GLU A N 1
ATOM 1375 C CA . GLU A 1 177 ? -12.339 -9.034 -9.239 1.00 94.44 177 GLU A CA 1
ATOM 1376 C C . GLU A 1 177 ? -11.591 -8.661 -7.961 1.00 94.44 177 GLU A C 1
ATOM 1378 O O . GLU A 1 177 ? -11.179 -7.512 -7.783 1.00 94.44 177 GLU A O 1
ATOM 1383 N N . LEU A 1 178 ? -11.388 -9.649 -7.086 1.00 95.00 178 LEU A N 1
ATOM 1384 C CA . LEU A 1 178 ? -10.658 -9.465 -5.838 1.00 95.00 178 LEU A CA 1
ATOM 1385 C C . LEU A 1 178 ? -9.170 -9.218 -6.113 1.00 95.00 178 LEU A C 1
ATOM 1387 O O . LEU A 1 178 ? -8.521 -9.963 -6.849 1.00 95.00 178 LEU A O 1
ATOM 1391 N N . THR A 1 179 ? -8.611 -8.201 -5.462 1.00 96.38 179 THR A N 1
ATOM 1392 C CA . THR A 1 179 ? -7.169 -7.941 -5.494 1.00 96.38 179 THR A CA 1
ATOM 1393 C C . THR A 1 179 ? -6.482 -8.739 -4.393 1.00 96.38 179 THR A C 1
ATOM 1395 O O . THR A 1 179 ? -6.845 -8.611 -3.227 1.00 96.38 179 THR A O 1
ATOM 1398 N N . ILE A 1 180 ? -5.467 -9.531 -4.747 1.00 96.88 180 ILE A N 1
ATOM 1399 C CA . ILE A 1 180 ? -4.619 -10.258 -3.791 1.00 96.88 180 ILE A CA 1
ATOM 1400 C C . ILE A 1 180 ? -3.312 -9.467 -3.621 1.00 96.88 180 ILE A C 1
ATOM 1402 O O . ILE A 1 180 ? -2.435 -9.568 -4.485 1.00 96.88 180 ILE A O 1
ATOM 1406 N N . PRO A 1 181 ? -3.138 -8.677 -2.540 1.00 96.06 181 PRO A N 1
ATOM 1407 C CA . PRO A 1 181 ? -2.037 -7.715 -2.445 1.00 96.06 181 PRO A CA 1
ATOM 1408 C C . PRO A 1 181 ? -0.649 -8.346 -2.550 1.00 96.06 181 PRO A C 1
ATOM 1410 O O . PRO A 1 181 ? 0.257 -7.733 -3.105 1.00 96.06 181 PRO A O 1
ATOM 1413 N N . SER A 1 182 ? -0.485 -9.584 -2.075 1.00 96.00 182 SER A N 1
ATOM 1414 C CA . SER A 1 182 ? 0.795 -10.304 -2.060 1.00 96.00 182 SER A CA 1
ATOM 1415 C C . SER A 1 182 ? 1.399 -10.550 -3.440 1.00 96.00 182 SER A C 1
ATOM 1417 O O . SER A 1 182 ? 2.612 -10.696 -3.553 1.00 96.00 182 SER A O 1
ATOM 1419 N N . THR A 1 183 ? 0.571 -10.600 -4.482 1.00 95.94 183 THR A N 1
ATOM 1420 C CA . THR A 1 183 ? 0.989 -10.962 -5.844 1.00 95.94 183 THR A CA 1
ATOM 1421 C C . THR A 1 183 ? 0.429 -10.020 -6.907 1.00 95.94 183 THR A C 1
ATOM 1423 O O . THR A 1 183 ? 0.605 -10.272 -8.095 1.00 95.94 183 THR A O 1
ATOM 1426 N N . ALA A 1 184 ? -0.281 -8.963 -6.510 1.00 97.69 184 ALA A N 1
ATOM 1427 C CA . ALA A 1 184 ? -0.950 -8.068 -7.441 1.00 97.69 184 ALA A CA 1
ATOM 1428 C C . ALA A 1 184 ? 0.047 -7.303 -8.323 1.00 97.69 184 ALA A C 1
ATOM 1430 O O . ALA A 1 184 ? 0.978 -6.653 -7.848 1.00 97.69 184 ALA A O 1
ATOM 1431 N N . CYS A 1 185 ? -0.192 -7.317 -9.631 1.00 98.25 185 CYS A N 1
ATOM 1432 C CA . CYS A 1 185 ? 0.509 -6.449 -10.561 1.00 98.25 185 CYS A CA 1
ATOM 1433 C C . CYS A 1 185 ? 0.042 -4.994 -10.398 1.00 98.25 185 CYS A C 1
ATOM 1435 O O . CYS A 1 185 ? -1.149 -4.711 -10.466 1.00 98.25 185 CYS A O 1
ATOM 1437 N N . GLY A 1 186 ? 0.959 -4.038 -10.292 1.00 97.38 186 GLY A N 1
ATOM 1438 C CA . GLY A 1 186 ? 0.636 -2.609 -10.253 1.00 97.38 186 GLY A CA 1
ATOM 1439 C C . GLY A 1 186 ? -0.003 -2.049 -11.529 1.00 97.38 186 GLY A C 1
ATOM 1440 O O . GLY A 1 186 ? -0.586 -0.974 -11.465 1.00 97.38 186 GLY A O 1
ATOM 1441 N N . PHE A 1 187 ? 0.051 -2.755 -12.665 1.00 97.81 187 PHE A N 1
ATOM 1442 C CA . PHE A 1 187 ? -0.620 -2.338 -13.906 1.00 97.81 187 PHE A CA 1
ATOM 1443 C C . PHE A 1 187 ? -2.050 -2.869 -14.050 1.00 97.81 187 PHE A C 1
ATOM 1445 O O . PHE A 1 187 ? -2.893 -2.205 -14.651 1.00 97.81 187 PHE A O 1
ATOM 1452 N N . CYS A 1 188 ? -2.335 -4.076 -13.553 1.00 97.94 188 CYS A N 1
ATOM 1453 C CA . CYS A 1 188 ? -3.613 -4.752 -13.809 1.00 97.94 188 CYS A CA 1
ATOM 1454 C C . CYS A 1 188 ? -4.290 -5.361 -12.572 1.00 97.94 188 CYS A C 1
ATOM 1456 O O . CYS A 1 188 ? -5.393 -5.887 -12.693 1.00 97.94 188 CYS A O 1
ATOM 1458 N N . GLY A 1 189 ? -3.635 -5.341 -11.412 1.00 97.69 189 GLY A N 1
ATOM 1459 C CA . GLY A 1 189 ? -4.118 -5.849 -10.124 1.00 97.69 189 GLY A CA 1
ATOM 1460 C C . GLY A 1 189 ? -4.191 -7.375 -10.019 1.00 97.69 189 GLY A C 1
ATOM 1461 O O . GLY A 1 189 ? -4.481 -7.899 -8.948 1.00 97.69 189 GLY A O 1
ATOM 1462 N N . ARG A 1 190 ? -3.903 -8.098 -11.107 1.00 97.38 190 ARG A N 1
ATOM 1463 C CA . ARG A 1 190 ? -3.925 -9.565 -11.173 1.00 97.38 190 ARG A CA 1
ATOM 1464 C C . ARG A 1 190 ? -2.555 -10.174 -10.843 1.00 97.38 190 ARG A C 1
ATOM 1466 O O . ARG A 1 190 ? -1.539 -9.493 -11.012 1.00 97.38 190 ARG A O 1
ATOM 1473 N N . PRO A 1 191 ? -2.510 -11.437 -10.387 1.00 97.06 191 PRO A N 1
ATOM 1474 C CA . PRO A 1 191 ? -1.262 -12.172 -10.199 1.00 97.06 191 PRO A CA 1
ATOM 1475 C C . PRO A 1 191 ? -0.615 -12.594 -11.528 1.00 97.06 191 PRO A C 1
ATOM 1477 O O . PRO A 1 191 ? -1.236 -12.528 -12.587 1.00 97.06 191 PRO A O 1
ATOM 1480 N N . GLY A 1 192 ? 0.637 -13.059 -11.459 1.00 95.00 192 GLY A N 1
ATOM 1481 C CA . GLY A 1 192 ? 1.335 -13.724 -12.571 1.00 95.00 192 GLY A CA 1
ATOM 1482 C C . GLY A 1 192 ? 2.142 -12.812 -13.502 1.00 95.00 192 GLY A C 1
ATOM 1483 O O . GLY A 1 192 ? 2.840 -13.309 -14.381 1.00 95.00 192 GLY A O 1
ATOM 1484 N N . CYS A 1 193 ? 2.099 -11.490 -13.317 1.00 96.62 193 CYS A N 1
ATOM 1485 C CA . CYS A 1 193 ? 2.958 -10.580 -14.077 1.00 96.62 193 CYS A CA 1
ATOM 1486 C C . CYS A 1 193 ? 4.372 -10.540 -13.486 1.00 96.62 193 CYS A C 1
ATOM 1488 O O . CYS A 1 193 ? 4.546 -10.318 -12.289 1.00 96.62 193 CYS A O 1
ATOM 1490 N N . VAL A 1 194 ? 5.374 -10.683 -14.349 1.00 95.06 194 VAL A N 1
ATOM 1491 C CA . VAL A 1 194 ? 6.795 -10.590 -14.002 1.00 95.06 194 VAL A CA 1
ATOM 1492 C C . VAL A 1 194 ? 7.257 -9.145 -14.184 1.00 95.06 194 VAL A C 1
ATOM 1494 O O . VAL A 1 194 ? 6.757 -8.431 -15.062 1.00 95.06 194 VAL A O 1
ATOM 1497 N N . LEU A 1 195 ? 8.176 -8.706 -13.325 1.00 94.94 195 LEU A N 1
ATOM 1498 C CA . LEU A 1 195 ? 8.824 -7.399 -13.375 1.00 94.94 195 LEU A CA 1
ATOM 1499 C C . LEU A 1 195 ? 10.318 -7.562 -13.624 1.00 94.94 195 LEU A C 1
ATOM 1501 O O . LEU A 1 195 ? 10.968 -8.397 -12.997 1.00 94.94 195 LEU A O 1
ATOM 1505 N N . SER A 1 196 ? 10.859 -6.687 -14.455 1.00 92.62 196 SER A N 1
ATOM 1506 C CA . SER A 1 196 ? 12.292 -6.507 -14.645 1.00 92.62 196 SER A CA 1
ATOM 1507 C C . SER A 1 196 ? 12.610 -5.015 -14.693 1.00 92.62 196 SER A C 1
ATOM 1509 O O . SER A 1 196 ? 11.809 -4.200 -15.146 1.00 92.62 196 SER A O 1
ATOM 1511 N N . LEU A 1 197 ? 13.776 -4.640 -14.178 1.00 89.88 197 LEU A N 1
ATOM 1512 C CA . LEU A 1 197 ? 14.314 -3.290 -14.303 1.00 89.88 197 LEU A CA 1
ATOM 1513 C C . LEU A 1 197 ? 15.633 -3.396 -15.052 1.00 89.88 197 LEU A C 1
ATOM 1515 O O . LEU A 1 197 ? 16.543 -4.092 -14.602 1.00 89.88 197 LEU A O 1
ATOM 1519 N N . SER A 1 198 ? 15.716 -2.729 -16.197 1.00 86.75 198 SER A N 1
ATOM 1520 C CA . SER A 1 198 ? 16.912 -2.706 -17.026 1.00 86.75 198 SER A CA 1
ATOM 1521 C C . SER A 1 198 ? 17.571 -1.331 -16.956 1.00 86.75 198 SER A C 1
ATOM 1523 O O . SER A 1 198 ? 16.934 -0.286 -17.087 1.00 86.75 198 SER A O 1
ATOM 1525 N N . THR A 1 199 ? 18.880 -1.326 -16.722 1.00 79.25 199 THR A N 1
ATOM 1526 C CA . THR A 1 199 ? 19.751 -0.150 -16.851 1.00 79.25 199 THR A CA 1
ATOM 1527 C C . THR A 1 199 ? 20.448 -0.229 -18.206 1.00 79.25 199 THR A C 1
ATOM 1529 O O . THR A 1 199 ? 21.660 -0.399 -18.280 1.00 79.25 199 THR A O 1
ATOM 1532 N N . THR A 1 200 ? 19.668 -0.278 -19.285 1.00 57.78 200 THR A N 1
ATOM 1533 C CA . THR A 1 200 ? 20.146 -0.728 -20.604 1.00 57.78 200 THR A CA 1
ATOM 1534 C C . THR A 1 200 ? 20.748 0.366 -21.478 1.00 57.78 200 THR A C 1
ATOM 1536 O O . THR A 1 200 ? 21.353 0.041 -22.494 1.00 57.78 200 THR A O 1
ATOM 1539 N N . ALA A 1 201 ? 20.626 1.646 -21.129 1.00 57.34 201 ALA A N 1
ATOM 1540 C CA . ALA A 1 201 ? 21.197 2.697 -21.963 1.00 57.34 201 ALA A CA 1
ATOM 1541 C C . ALA A 1 201 ? 22.687 2.905 -21.648 1.00 57.34 201 ALA A C 1
ATOM 1543 O O . ALA A 1 201 ? 23.058 3.109 -20.494 1.00 57.34 201 ALA A O 1
ATOM 1544 N N . LEU A 1 202 ? 23.525 2.870 -22.686 1.00 65.38 202 LEU A N 1
ATOM 1545 C CA . LEU A 1 202 ? 24.830 3.530 -22.722 1.00 65.38 202 LEU A CA 1
ATOM 1546 C C . LEU A 1 202 ? 24.660 4.795 -23.584 1.00 65.38 202 LEU A C 1
ATOM 1548 O O . LEU A 1 202 ? 24.279 4.658 -24.747 1.00 65.38 202 LEU A O 1
ATOM 1552 N N . PRO A 1 203 ? 24.908 6.009 -23.055 1.00 74.38 203 PRO A N 1
ATOM 1553 C CA . PRO A 1 203 ? 25.337 6.313 -21.686 1.00 74.38 203 PRO A CA 1
ATOM 1554 C C . PRO A 1 203 ? 24.261 5.944 -20.651 1.00 74.38 203 PRO A C 1
ATOM 1556 O O . PRO A 1 203 ? 23.082 5.948 -21.011 1.00 74.38 203 PRO A O 1
ATOM 1559 N N . PRO A 1 204 ? 24.647 5.637 -19.391 1.00 65.75 204 PRO A N 1
ATOM 1560 C CA . PRO A 1 204 ? 23.720 5.249 -18.331 1.00 65.75 204 PRO A CA 1
ATOM 1561 C C . PRO A 1 204 ? 22.542 6.212 -18.299 1.00 65.75 204 PRO A C 1
ATOM 1563 O O . PRO A 1 204 ? 22.710 7.380 -17.940 1.00 65.75 204 PRO A O 1
ATOM 1566 N N . SER A 1 205 ? 21.351 5.753 -18.698 1.00 65.94 205 SER A N 1
ATOM 1567 C CA . SER A 1 205 ? 20.167 6.572 -18.484 1.00 65.94 205 SER A CA 1
ATOM 1568 C C . SER A 1 205 ? 20.062 6.786 -16.983 1.00 65.94 205 SER A C 1
ATOM 1570 O O . SER A 1 205 ? 20.122 5.850 -16.183 1.00 65.94 205 SER A O 1
ATOM 1572 N N . THR A 1 206 ? 19.876 8.035 -16.575 1.00 75.19 206 THR A N 1
ATOM 1573 C CA . THR A 1 206 ? 19.706 8.406 -15.164 1.00 75.19 206 THR A CA 1
ATOM 1574 C C . THR A 1 206 ? 18.461 7.759 -14.539 1.00 75.19 206 THR A C 1
ATOM 1576 O O . THR A 1 206 ? 18.221 7.867 -13.335 1.00 75.19 206 THR A O 1
ATOM 1579 N N . HIS A 1 207 ? 17.635 7.102 -15.357 1.00 79.88 207 HIS A N 1
ATOM 1580 C CA . HIS A 1 207 ? 16.389 6.471 -14.974 1.00 79.88 207 HIS A CA 1
ATOM 1581 C C . HIS A 1 207 ? 16.370 5.018 -15.455 1.00 79.88 207 HIS A C 1
ATOM 1583 O O . HIS A 1 207 ? 16.457 4.791 -16.664 1.00 79.88 207 HIS A O 1
ATOM 1589 N N . PRO A 1 208 ? 16.254 4.042 -14.537 1.00 86.94 208 PRO A N 1
ATOM 1590 C CA . PRO A 1 208 ? 16.108 2.648 -14.917 1.00 86.94 208 PRO A CA 1
ATOM 1591 C C . PRO A 1 208 ? 14.743 2.438 -15.583 1.00 86.94 208 PRO A C 1
ATOM 1593 O O . PRO A 1 208 ? 13.732 2.993 -15.137 1.00 86.94 208 PRO A O 1
ATOM 1596 N N . GLU A 1 209 ? 14.725 1.641 -16.645 1.00 91.19 209 GLU A N 1
ATOM 1597 C CA . GLU A 1 209 ? 13.513 1.320 -17.388 1.00 91.19 209 GLU A CA 1
ATOM 1598 C C . GLU A 1 209 ? 12.793 0.144 -16.724 1.00 91.19 209 GLU A C 1
ATOM 1600 O O . GLU A 1 209 ? 13.403 -0.870 -16.380 1.00 91.19 209 GLU A O 1
ATOM 1605 N N . VAL A 1 210 ? 11.485 0.290 -16.512 1.00 94.31 210 VAL A N 1
ATOM 1606 C CA . VAL A 1 210 ? 10.634 -0.770 -15.966 1.00 94.31 210 VAL A CA 1
ATOM 1607 C C . VAL A 1 210 ? 10.049 -1.562 -17.126 1.00 94.31 210 VAL A C 1
ATOM 1609 O O . VAL A 1 210 ? 9.274 -1.023 -17.910 1.00 94.31 210 VAL A O 1
ATOM 1612 N N . SER A 1 211 ? 10.339 -2.857 -17.177 1.00 94.00 211 SER A N 1
ATOM 1613 C CA . SER A 1 211 ? 9.689 -3.813 -18.073 1.00 94.00 211 SER A CA 1
ATOM 1614 C C . SER A 1 211 ? 8.789 -4.762 -17.280 1.00 94.00 211 SER A C 1
ATOM 1616 O O . SER A 1 211 ? 9.054 -5.111 -16.126 1.00 94.00 211 SER A O 1
ATOM 1618 N N . SER A 1 212 ? 7.670 -5.164 -17.880 1.00 95.81 212 SER A N 1
ATOM 1619 C CA . SER A 1 212 ? 6.755 -6.130 -17.278 1.00 95.81 212 SER A CA 1
ATOM 1620 C C . SER A 1 212 ? 6.123 -7.016 -18.339 1.00 95.81 212 SER A C 1
ATOM 1622 O O . SER A 1 212 ? 5.788 -6.536 -19.415 1.00 95.81 212 SER A O 1
ATOM 1624 N N . SER A 1 213 ? 5.880 -8.286 -18.005 1.00 96.75 213 SER A N 1
ATOM 1625 C CA . SER A 1 213 ? 5.103 -9.198 -18.858 1.00 96.75 213 SER A CA 1
ATOM 1626 C C . SER A 1 213 ? 3.593 -8.920 -18.838 1.00 96.75 213 SER A C 1
ATOM 1628 O O . SER A 1 213 ? 2.811 -9.656 -19.438 1.00 96.75 213 SER A O 1
ATOM 1630 N N . CYS A 1 214 ? 3.148 -7.886 -18.118 1.00 97.31 214 CYS A N 1
ATOM 1631 C CA . CYS A 1 214 ? 1.744 -7.512 -18.063 1.00 97.31 214 CYS A CA 1
ATOM 1632 C C . CYS A 1 214 ? 1.256 -7.001 -19.433 1.00 97.31 214 CYS A C 1
ATOM 1634 O O . CYS A 1 214 ? 1.831 -6.043 -19.944 1.00 97.31 214 CYS A O 1
ATOM 1636 N N . PRO A 1 215 ? 0.123 -7.493 -19.973 1.00 95.38 215 PRO A N 1
ATOM 1637 C CA . PRO A 1 215 ? -0.468 -6.953 -21.207 1.00 95.38 215 PRO A CA 1
ATOM 1638 C C . PRO A 1 215 ? -0.922 -5.486 -21.114 1.00 95.38 215 PRO A C 1
ATOM 1640 O O . PRO A 1 215 ? -1.308 -4.892 -22.111 1.00 95.38 215 PRO A O 1
ATOM 1643 N N . ARG A 1 216 ? -0.946 -4.916 -19.901 1.00 95.44 216 ARG A N 1
ATOM 1644 C CA . ARG A 1 216 ? -1.272 -3.506 -19.620 1.00 95.44 216 ARG A CA 1
ATOM 1645 C C . ARG A 1 216 ? -0.055 -2.696 -19.175 1.00 95.44 216 ARG A C 1
ATOM 1647 O O . ARG A 1 216 ? -0.213 -1.608 -18.615 1.00 95.44 216 ARG A O 1
ATOM 1654 N N . ALA A 1 217 ? 1.139 -3.265 -19.329 1.00 96.00 217 ALA A N 1
ATOM 1655 C CA . ALA A 1 217 ? 2.371 -2.550 -19.071 1.00 96.00 217 ALA A CA 1
ATOM 1656 C C . ALA A 1 217 ? 2.462 -1.361 -20.026 1.00 96.00 217 ALA A C 1
ATOM 1658 O O . ALA A 1 217 ? 2.252 -1.501 -21.226 1.00 96.00 217 ALA A O 1
ATOM 1659 N N . HIS A 1 218 ? 2.786 -0.205 -19.466 1.00 95.06 218 HIS A N 1
ATOM 1660 C CA . HIS A 1 218 ? 3.023 1.020 -20.209 1.00 95.06 218 HIS A CA 1
ATOM 1661 C C . HIS A 1 218 ? 4.255 1.711 -19.644 1.00 95.06 218 HIS A C 1
ATOM 1663 O O . HIS A 1 218 ? 4.611 1.522 -18.475 1.00 95.06 218 HIS A O 1
ATOM 1669 N N . HIS A 1 219 ? 4.908 2.518 -20.473 1.00 94.38 219 HIS A N 1
ATOM 1670 C CA . HIS A 1 219 ? 6.087 3.260 -20.057 1.00 94.38 219 HIS A CA 1
ATOM 1671 C C . HIS A 1 219 ? 5.708 4.374 -19.071 1.00 94.38 219 HIS A C 1
ATOM 1673 O O . HIS A 1 219 ? 4.747 5.115 -19.277 1.00 94.38 219 HIS A O 1
ATOM 1679 N N . PHE A 1 220 ? 6.486 4.527 -17.999 1.00 94.94 220 PHE A N 1
ATOM 1680 C CA . PHE A 1 220 ? 6.340 5.634 -17.060 1.00 94.94 220 PHE A CA 1
ATOM 1681 C C . PHE A 1 220 ? 7.686 6.016 -16.440 1.00 94.94 220 PHE A C 1
ATOM 1683 O O . PHE A 1 220 ? 8.583 5.194 -16.276 1.00 94.94 220 PHE A O 1
ATOM 1690 N N . VAL A 1 221 ? 7.813 7.278 -16.025 1.00 93.56 221 VAL A N 1
ATOM 1691 C CA . VAL A 1 221 ? 9.030 7.771 -15.365 1.00 93.56 221 VAL A CA 1
ATOM 1692 C C . VAL A 1 221 ? 8.989 7.431 -13.876 1.00 93.56 221 VAL A C 1
ATOM 1694 O O . VAL A 1 221 ? 8.222 8.035 -13.119 1.00 93.56 221 VAL A O 1
ATOM 1697 N N . LEU A 1 222 ? 9.856 6.515 -13.431 1.00 94.56 222 LEU A N 1
ATOM 1698 C CA . LEU A 1 222 ? 9.894 6.020 -12.048 1.00 94.56 222 LEU A CA 1
ATOM 1699 C C . LEU A 1 222 ? 9.998 7.148 -11.004 1.00 94.56 222 LEU A C 1
ATOM 1701 O O . LEU A 1 222 ? 9.281 7.138 -10.005 1.00 94.56 222 LEU A O 1
ATOM 1705 N N . GLY A 1 223 ? 10.834 8.162 -11.249 1.00 94.19 223 GLY A N 1
ATOM 1706 C CA . GLY A 1 223 ? 10.997 9.303 -10.337 1.00 94.19 223 GLY A CA 1
ATOM 1707 C C . GLY A 1 223 ? 9.737 10.168 -10.183 1.00 94.19 223 GLY A C 1
ATOM 1708 O O . GLY A 1 223 ? 9.469 10.691 -9.102 1.00 94.19 223 GLY A O 1
ATOM 1709 N N . LYS A 1 224 ? 8.915 10.300 -11.234 1.00 95.62 224 LYS A N 1
ATOM 1710 C CA . LYS A 1 224 ? 7.601 10.962 -11.132 1.00 95.62 224 LYS A CA 1
ATOM 1711 C C . LYS A 1 224 ? 6.611 10.070 -10.390 1.00 95.62 224 LYS A C 1
ATOM 1713 O O . LYS A 1 224 ? 5.902 10.535 -9.510 1.00 95.62 224 LYS A O 1
ATOM 1718 N N . ALA A 1 225 ? 6.632 8.782 -10.702 1.00 96.81 225 ALA A N 1
ATOM 1719 C CA . ALA A 1 225 ? 5.742 7.774 -10.155 1.00 96.81 225 ALA A CA 1
ATOM 1720 C C . ALA A 1 225 ? 5.910 7.492 -8.650 1.00 96.81 225 ALA A C 1
ATOM 1722 O O . ALA A 1 225 ? 4.973 6.986 -8.031 1.00 96.81 225 ALA A O 1
ATOM 1723 N N . LYS A 1 226 ? 7.073 7.830 -8.077 1.00 96.94 226 LYS A N 1
ATOM 1724 C CA . LYS A 1 226 ? 7.366 7.794 -6.633 1.00 96.94 226 LYS A CA 1
ATOM 1725 C C . LYS A 1 226 ? 6.727 8.935 -5.833 1.00 96.94 226 LYS A C 1
ATOM 1727 O O . LYS A 1 226 ? 6.763 8.889 -4.611 1.00 96.94 226 LYS A O 1
ATOM 1732 N N . ARG A 1 227 ? 6.176 9.959 -6.493 1.00 97.38 227 ARG A N 1
ATOM 1733 C CA . ARG A 1 227 ? 5.556 11.116 -5.834 1.00 97.38 227 ARG A CA 1
ATOM 1734 C C . ARG A 1 227 ? 4.041 11.027 -5.945 1.00 97.38 227 ARG A C 1
ATOM 1736 O O . ARG A 1 227 ? 3.507 10.964 -7.052 1.00 97.38 227 ARG A O 1
ATOM 1743 N N . SER A 1 228 ? 3.364 11.046 -4.802 1.00 97.75 228 SER A N 1
ATOM 1744 C CA . SER A 1 228 ? 1.908 11.146 -4.761 1.00 97.75 228 SER A CA 1
ATOM 1745 C C . SER A 1 228 ? 1.468 12.534 -5.232 1.00 97.75 228 SER A C 1
ATOM 1747 O O . SER A 1 228 ? 2.090 13.543 -4.907 1.00 97.75 228 SER A O 1
ATOM 1749 N N . SER A 1 229 ? 0.374 12.600 -5.985 1.00 97.25 229 SER A N 1
ATOM 1750 C CA . SER A 1 229 ? -0.271 13.856 -6.384 1.00 97.25 229 SER A CA 1
ATOM 1751 C C . SER A 1 229 ? -1.790 13.719 -6.333 1.00 97.25 229 SER A C 1
ATOM 1753 O O . SER A 1 229 ? -2.314 12.609 -6.266 1.00 97.25 229 SER A O 1
ATOM 1755 N N . ALA A 1 230 ? -2.525 14.829 -6.415 1.00 96.81 230 ALA A N 1
ATOM 1756 C CA . ALA A 1 230 ? -3.990 14.783 -6.453 1.00 96.81 230 ALA A CA 1
ATOM 1757 C C . ALA A 1 230 ? -4.529 13.947 -7.634 1.00 96.81 230 ALA A C 1
ATOM 1759 O O . ALA A 1 230 ? -5.532 13.255 -7.498 1.00 96.81 230 ALA A O 1
ATOM 1760 N N . ARG A 1 231 ? -3.845 13.979 -8.788 1.00 96.31 231 ARG A N 1
ATOM 1761 C CA . ARG A 1 231 ? -4.249 13.235 -9.997 1.00 96.31 231 ARG A CA 1
ATOM 1762 C C . ARG A 1 231 ? -3.787 11.779 -9.994 1.00 96.31 231 ARG A C 1
ATOM 1764 O O . ARG A 1 231 ? -4.443 10.936 -10.596 1.00 96.31 231 ARG A O 1
ATOM 1771 N N . MET A 1 232 ? -2.655 11.509 -9.352 1.00 97.38 232 MET A N 1
ATOM 1772 C CA . MET A 1 232 ? -2.016 10.197 -9.262 1.00 97.38 232 MET A CA 1
ATOM 1773 C C . MET A 1 232 ? -1.677 9.942 -7.793 1.00 97.38 232 MET A C 1
ATOM 1775 O O . MET A 1 232 ? -0.530 10.163 -7.391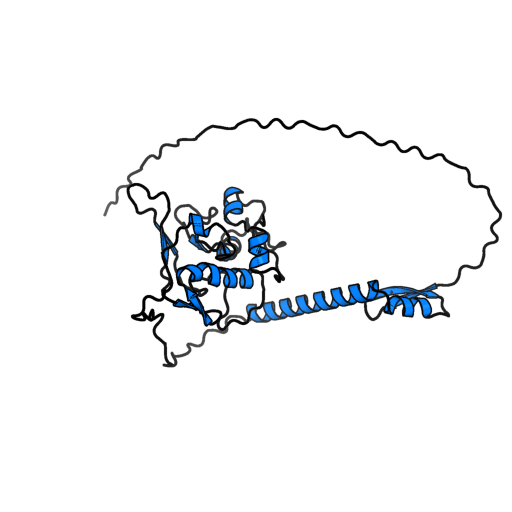 1.00 97.38 232 MET A O 1
ATOM 1779 N N . PRO A 1 233 ? -2.669 9.584 -6.959 1.00 97.75 233 PRO A N 1
ATOM 1780 C CA . PRO A 1 233 ? -2.451 9.479 -5.526 1.00 97.75 233 PRO A CA 1
ATOM 1781 C C . PRO A 1 233 ? -1.500 8.339 -5.170 1.00 97.75 233 PRO A C 1
ATOM 1783 O O . PRO A 1 233 ? -0.762 8.482 -4.209 1.00 97.75 233 PRO A O 1
ATOM 1786 N N . SER A 1 234 ? -1.451 7.253 -5.943 1.00 98.38 234 SER A N 1
ATOM 1787 C CA . SER A 1 234 ? -0.680 6.068 -5.569 1.00 98.38 234 SER A CA 1
ATOM 1788 C C . SER A 1 234 ? 0.778 6.115 -6.034 1.00 98.38 234 SER A C 1
ATOM 1790 O O . SER A 1 234 ? 1.082 6.280 -7.220 1.00 98.38 234 SER A O 1
ATOM 1792 N N . THR A 1 235 ? 1.684 5.836 -5.098 1.00 98.31 235 THR A N 1
ATOM 1793 C CA . THR A 1 235 ? 3.121 5.639 -5.318 1.00 98.31 235 THR A CA 1
ATOM 1794 C C . THR A 1 235 ? 3.492 4.170 -5.527 1.00 98.31 235 THR A C 1
ATOM 1796 O O . THR A 1 235 ? 4.649 3.789 -5.350 1.00 98.31 235 THR A O 1
ATOM 1799 N N . ASN A 1 236 ? 2.539 3.322 -5.941 1.00 98.31 236 ASN A N 1
ATOM 1800 C CA . ASN A 1 236 ? 2.808 1.915 -6.231 1.00 98.31 236 ASN A CA 1
ATOM 1801 C C . ASN A 1 236 ? 3.769 1.781 -7.424 1.00 98.31 236 ASN A C 1
ATOM 1803 O O . ASN A 1 236 ? 3.378 1.907 -8.589 1.00 98.31 236 ASN A O 1
ATOM 1807 N N . VAL A 1 237 ? 5.047 1.565 -7.131 1.00 97.75 237 VAL A N 1
ATOM 1808 C CA . VAL A 1 237 ? 6.123 1.412 -8.113 1.00 97.75 237 VAL A CA 1
ATOM 1809 C C . VAL A 1 237 ? 6.897 0.126 -7.855 1.00 97.75 237 VAL A C 1
ATOM 1811 O O . VAL A 1 237 ? 6.885 -0.365 -6.725 1.00 97.75 237 VAL A O 1
ATOM 1814 N N . PRO A 1 238 ? 7.594 -0.421 -8.861 1.00 97.31 238 PRO A N 1
ATOM 1815 C CA . PRO A 1 238 ? 8.561 -1.477 -8.634 1.00 97.31 238 PRO A CA 1
ATOM 1816 C C . PRO A 1 238 ? 9.687 -0.982 -7.727 1.00 97.31 238 PRO A C 1
ATOM 1818 O O . PRO A 1 238 ? 10.248 0.098 -7.931 1.00 97.31 238 PRO A O 1
ATOM 1821 N N . ILE A 1 239 ? 10.023 -1.789 -6.734 1.00 96.44 239 ILE A N 1
ATOM 1822 C CA . ILE A 1 239 ? 11.102 -1.559 -5.785 1.00 96.44 239 ILE A CA 1
ATOM 1823 C C . ILE A 1 239 ? 11.917 -2.840 -5.639 1.00 96.44 239 ILE A C 1
ATOM 1825 O O . ILE A 1 239 ? 11.396 -3.953 -5.733 1.00 96.44 239 ILE A O 1
ATOM 1829 N N . ARG A 1 240 ? 13.220 -2.679 -5.426 1.00 95.44 240 ARG A N 1
ATOM 1830 C CA . ARG A 1 240 ? 14.120 -3.793 -5.135 1.00 95.44 240 ARG A CA 1
ATOM 1831 C C . ARG A 1 240 ? 14.025 -4.133 -3.653 1.00 95.44 240 ARG A C 1
ATOM 1833 O O . ARG A 1 240 ? 14.098 -3.226 -2.826 1.00 95.44 240 ARG A O 1
ATOM 1840 N N . CYS A 1 241 ? 13.930 -5.415 -3.313 1.00 96.69 241 CYS A N 1
ATOM 1841 C CA . CYS A 1 241 ? 14.128 -5.833 -1.929 1.00 96.69 241 CYS A CA 1
ATOM 1842 C C . CYS A 1 241 ? 15.614 -5.701 -1.561 1.00 96.69 241 CYS A C 1
ATOM 1844 O O . CYS A 1 241 ? 16.453 -6.379 -2.153 1.00 96.69 241 CYS A O 1
ATOM 1846 N N . LEU A 1 242 ? 15.951 -4.834 -0.599 1.00 96.00 242 LEU A N 1
ATOM 1847 C CA . LEU A 1 242 ? 17.338 -4.661 -0.136 1.00 96.00 242 LEU A CA 1
ATOM 1848 C C . LEU A 1 242 ? 17.777 -5.727 0.881 1.00 96.00 242 LEU A C 1
ATOM 1850 O O . LEU A 1 242 ? 18.941 -5.756 1.267 1.00 96.00 242 LEU A O 1
ATOM 1854 N N . LEU A 1 243 ? 16.854 -6.596 1.302 1.00 95.62 243 LEU A N 1
ATOM 1855 C CA . LEU A 1 243 ? 17.121 -7.721 2.204 1.00 95.62 243 LEU A CA 1
ATOM 1856 C C . LEU A 1 243 ? 17.510 -8.999 1.439 1.00 95.62 243 LEU A C 1
ATOM 1858 O O . LEU A 1 243 ? 18.093 -9.915 2.015 1.00 95.62 243 LEU A O 1
ATOM 1862 N N . CYS A 1 244 ? 17.191 -9.070 0.144 1.00 95.75 244 CYS A N 1
ATOM 1863 C CA . CYS A 1 244 ? 17.594 -10.169 -0.728 1.00 95.75 244 CYS A CA 1
ATOM 1864 C C . CYS A 1 244 ? 19.071 -10.041 -1.145 1.00 95.75 244 CYS A C 1
ATOM 1866 O O . CYS A 1 244 ? 19.548 -8.923 -1.372 1.00 95.75 244 CYS A O 1
ATOM 1868 N N . PRO A 1 245 ? 19.788 -11.166 -1.351 1.00 93.19 245 PRO A N 1
ATOM 1869 C CA . PRO A 1 245 ? 21.100 -11.153 -1.990 1.00 93.19 245 PRO A CA 1
ATOM 1870 C C . PRO A 1 245 ? 21.054 -10.429 -3.339 1.00 93.19 245 PRO A C 1
ATOM 1872 O O . PRO A 1 245 ? 20.078 -10.541 -4.085 1.00 93.19 245 PRO A O 1
ATOM 1875 N N . GLN A 1 246 ? 22.121 -9.705 -3.686 1.00 83.69 246 GLN A N 1
ATOM 1876 C CA . GLN A 1 246 ? 22.115 -8.855 -4.881 1.00 83.69 246 GLN A CA 1
ATOM 1877 C C . GLN A 1 246 ? 21.852 -9.628 -6.181 1.00 83.69 246 GLN A C 1
ATOM 1879 O O . GLN A 1 246 ? 21.211 -9.081 -7.079 1.00 83.69 246 GLN A O 1
ATOM 1884 N N . THR A 1 247 ? 22.305 -10.880 -6.247 1.00 74.00 247 THR A N 1
ATOM 1885 C CA . THR A 1 247 ? 22.158 -11.800 -7.383 1.00 74.00 247 THR A CA 1
ATOM 1886 C C . THR A 1 247 ? 20.733 -12.316 -7.570 1.00 74.00 247 THR A C 1
ATOM 1888 O O . THR A 1 247 ? 20.370 -12.703 -8.674 1.00 74.00 247 THR A O 1
ATOM 1891 N N . ALA A 1 248 ? 19.908 -12.279 -6.523 1.00 74.88 248 ALA A N 1
ATOM 1892 C CA . ALA A 1 248 ? 18.530 -12.761 -6.544 1.00 74.88 248 ALA A CA 1
ATOM 1893 C C . ALA A 1 248 ? 17.508 -11.652 -6.849 1.00 74.88 248 ALA A C 1
ATOM 1895 O O . ALA A 1 248 ? 16.320 -11.884 -6.662 1.00 74.88 248 ALA A O 1
ATOM 1896 N N . GLY A 1 249 ? 17.973 -10.456 -7.251 1.00 63.47 249 GLY A N 1
ATOM 1897 C CA . GLY A 1 249 ? 17.273 -9.162 -7.274 1.00 63.47 249 GLY A CA 1
ATOM 1898 C C . GLY A 1 249 ? 15.834 -9.150 -7.798 1.00 63.47 249 GLY A C 1
ATOM 1899 O O . GLY A 1 249 ? 15.564 -8.613 -8.869 1.00 63.47 249 GLY A O 1
ATOM 1900 N N . ALA A 1 250 ? 14.905 -9.664 -6.996 1.00 86.06 250 ALA A N 1
ATOM 1901 C CA . ALA A 1 250 ? 13.490 -9.643 -7.284 1.00 86.06 250 ALA A CA 1
ATOM 1902 C C . ALA A 1 250 ? 12.956 -8.224 -7.068 1.00 86.06 250 ALA A C 1
ATOM 1904 O O . ALA A 1 250 ? 13.156 -7.591 -6.022 1.00 86.06 250 ALA A O 1
ATOM 1905 N N . PHE A 1 251 ? 12.288 -7.715 -8.097 1.00 94.81 251 PHE A N 1
ATOM 1906 C CA . PHE A 1 251 ? 11.545 -6.472 -8.019 1.00 94.81 251 PHE A CA 1
ATOM 1907 C C . PHE A 1 251 ? 10.106 -6.784 -7.646 1.00 94.81 251 PHE A C 1
ATOM 1909 O O . PHE A 1 251 ? 9.460 -7.647 -8.239 1.00 94.81 251 PHE A O 1
ATOM 1916 N N . HIS A 1 252 ? 9.599 -6.050 -6.669 1.00 96.75 252 HIS A N 1
ATOM 1917 C CA . HIS A 1 252 ? 8.232 -6.176 -6.196 1.00 96.75 252 HIS A CA 1
ATOM 1918 C C . HIS A 1 252 ? 7.527 -4.843 -6.368 1.00 96.75 252 HIS A C 1
ATOM 1920 O O . HIS A 1 252 ? 8.138 -3.786 -6.234 1.00 96.75 252 HIS A O 1
ATOM 1926 N N . TRP A 1 253 ? 6.224 -4.871 -6.621 1.00 98.06 253 TRP A N 1
ATOM 1927 C CA . TRP A 1 253 ? 5.412 -3.674 -6.447 1.00 98.06 253 TRP A CA 1
ATOM 1928 C C . TRP A 1 253 ? 5.459 -3.235 -4.982 1.00 98.06 253 TRP A C 1
ATOM 1930 O O . TRP A 1 253 ? 5.388 -4.083 -4.089 1.00 98.06 253 TRP A O 1
ATOM 1940 N N . LYS A 1 254 ? 5.575 -1.924 -4.739 1.00 98.19 254 LYS A N 1
ATOM 1941 C CA . LYS A 1 254 ? 5.730 -1.326 -3.404 1.00 98.19 254 LYS A CA 1
ATOM 1942 C C . LYS A 1 254 ? 4.777 -1.924 -2.376 1.00 98.19 254 LYS A C 1
ATOM 1944 O O . LYS A 1 254 ? 5.210 -2.318 -1.304 1.00 98.19 254 LYS A O 1
ATOM 1949 N N . PHE A 1 255 ? 3.497 -2.047 -2.713 1.00 98.38 255 PHE A N 1
ATOM 1950 C CA . PHE A 1 255 ? 2.497 -2.562 -1.774 1.00 98.38 255 PHE A CA 1
ATOM 1951 C C . PHE A 1 255 ? 2.498 -4.093 -1.645 1.00 98.38 255 PHE A C 1
ATOM 1953 O O . PHE A 1 255 ? 2.059 -4.623 -0.628 1.00 98.38 255 PHE A O 1
ATOM 1960 N N . SER A 1 256 ? 3.038 -4.817 -2.626 1.00 97.50 256 SER A N 1
ATOM 1961 C CA . SER A 1 256 ? 3.155 -6.281 -2.589 1.00 97.50 256 SER A CA 1
ATOM 1962 C C . SER A 1 256 ? 4.387 -6.767 -1.826 1.00 97.50 256 SER A C 1
ATOM 1964 O O . SER A 1 256 ? 4.408 -7.906 -1.355 1.00 97.50 256 SER A O 1
ATOM 1966 N N . ILE A 1 257 ? 5.410 -5.921 -1.659 1.00 97.62 257 ILE A N 1
ATOM 1967 C CA . ILE A 1 257 ? 6.670 -6.333 -1.029 1.00 97.62 257 ILE A CA 1
ATOM 1968 C C . ILE A 1 257 ? 6.505 -6.757 0.433 1.00 97.62 257 ILE A C 1
ATOM 1970 O O . ILE A 1 257 ? 7.282 -7.575 0.910 1.00 97.62 257 ILE A O 1
ATOM 1974 N N . PHE A 1 258 ? 5.503 -6.246 1.155 1.00 98.25 258 PHE A N 1
ATOM 1975 C CA . PHE A 1 258 ? 5.303 -6.584 2.567 1.00 98.25 258 PHE A CA 1
ATOM 1976 C C . PHE A 1 258 ? 5.044 -8.076 2.761 1.00 98.25 258 PHE A C 1
ATOM 1978 O O . PHE A 1 258 ? 5.535 -8.676 3.713 1.00 98.25 258 PHE A O 1
ATOM 1985 N N . HIS A 1 259 ? 4.343 -8.705 1.814 1.00 97.25 259 HIS A N 1
ATOM 1986 C CA . HIS A 1 259 ? 4.180 -10.151 1.823 1.00 97.25 259 HIS A CA 1
ATOM 1987 C C . HIS A 1 259 ? 5.514 -10.874 1.608 1.00 97.25 259 HIS A C 1
ATOM 1989 O O . HIS A 1 259 ? 5.805 -11.834 2.317 1.00 97.25 259 HIS A O 1
ATOM 1995 N N . HIS A 1 260 ? 6.331 -10.394 0.667 1.00 96.94 260 HIS A N 1
ATOM 1996 C CA . HIS A 1 260 ? 7.664 -10.940 0.435 1.00 96.94 260 HIS A CA 1
ATOM 1997 C C . HIS A 1 260 ? 8.548 -10.808 1.683 1.00 96.94 260 HIS A C 1
ATOM 1999 O O . HIS A 1 260 ? 9.138 -11.800 2.091 1.00 96.94 260 HIS A O 1
ATOM 2005 N N . ILE A 1 261 ? 8.575 -9.647 2.347 1.00 97.62 261 ILE A N 1
ATOM 2006 C CA . ILE A 1 261 ? 9.323 -9.456 3.600 1.00 97.62 261 ILE A CA 1
ATOM 2007 C C . ILE A 1 261 ? 8.823 -10.432 4.668 1.00 97.62 261 ILE A C 1
ATOM 2009 O O . ILE A 1 261 ? 9.620 -11.140 5.269 1.00 97.62 261 ILE A O 1
ATOM 2013 N N . ARG A 1 262 ? 7.505 -10.550 4.856 1.00 97.75 262 ARG A N 1
ATOM 2014 C CA . ARG A 1 262 ? 6.923 -11.467 5.844 1.00 97.75 262 ARG A CA 1
ATOM 2015 C C . ARG A 1 262 ? 7.314 -12.932 5.621 1.00 97.75 262 ARG A C 1
ATOM 2017 O O . ARG A 1 262 ? 7.522 -13.650 6.591 1.00 97.75 262 ARG A O 1
ATOM 2024 N N . VAL A 1 263 ? 7.367 -13.385 4.366 1.00 96.56 263 VAL A N 1
ATOM 2025 C CA . VAL A 1 263 ? 7.608 -14.800 4.024 1.00 96.56 263 VAL A CA 1
ATOM 2026 C C . VAL A 1 263 ? 9.098 -15.111 3.866 1.00 96.56 263 VAL A C 1
ATOM 2028 O O . VAL A 1 263 ? 9.574 -16.097 4.417 1.00 96.56 263 VAL A O 1
ATOM 2031 N N . ALA A 1 264 ? 9.839 -14.286 3.126 1.00 96.31 264 ALA A N 1
ATOM 2032 C CA . ALA A 1 264 ? 11.249 -14.518 2.806 1.00 96.31 264 ALA A CA 1
ATOM 2033 C C . ALA A 1 264 ? 12.214 -13.916 3.840 1.00 96.31 264 ALA A C 1
ATOM 2035 O O . ALA A 1 264 ? 13.371 -14.325 3.918 1.00 96.31 264 ALA A O 1
ATOM 2036 N N . HIS A 1 265 ? 11.752 -12.950 4.637 1.00 96.88 265 HIS A N 1
ATOM 2037 C CA . HIS A 1 265 ? 12.566 -12.201 5.594 1.00 96.88 265 HIS A CA 1
ATOM 2038 C C . HIS A 1 265 ? 11.877 -12.073 6.969 1.00 96.88 265 HIS A C 1
ATOM 2040 O O . HIS A 1 265 ? 11.751 -10.959 7.483 1.00 96.88 265 HIS A O 1
ATOM 2046 N N . PRO A 1 266 ? 11.446 -13.182 7.608 1.00 97.50 266 PRO A N 1
ATOM 2047 C CA . PRO A 1 266 ? 10.644 -13.133 8.836 1.00 97.50 266 PRO A CA 1
ATOM 2048 C C . PRO A 1 266 ? 11.337 -12.415 10.006 1.00 97.50 266 PRO A C 1
ATOM 2050 O O . PRO A 1 266 ? 10.659 -11.819 10.833 1.00 97.50 266 PRO A O 1
ATOM 2053 N N . LEU A 1 267 ? 12.677 -12.383 10.047 1.00 97.81 267 LEU A N 1
ATOM 2054 C CA . LEU A 1 267 ? 13.453 -11.622 11.045 1.00 97.81 267 LEU A CA 1
ATOM 2055 C C . LEU A 1 267 ? 13.262 -10.095 10.949 1.00 97.81 267 LEU A C 1
ATOM 2057 O O . LEU A 1 267 ? 13.580 -9.362 11.883 1.00 97.81 267 LEU A O 1
ATOM 2061 N N . PHE A 1 268 ? 12.759 -9.612 9.813 1.00 97.94 268 PHE A N 1
ATOM 2062 C CA . PHE A 1 268 ? 12.489 -8.204 9.534 1.00 97.94 268 PHE A CA 1
ATOM 2063 C C . PHE A 1 268 ? 10.987 -7.881 9.565 1.00 97.94 268 PHE A C 1
ATOM 2065 O O . PHE A 1 268 ? 10.581 -6.790 9.160 1.00 97.94 268 PHE A O 1
ATOM 2072 N N . TRP A 1 269 ? 10.159 -8.811 10.048 1.00 98.31 269 TRP A N 1
ATOM 2073 C CA . TRP A 1 269 ? 8.716 -8.652 10.182 1.00 98.31 269 TRP A CA 1
ATOM 2074 C C . TRP A 1 269 ? 8.293 -8.753 11.650 1.00 98.31 269 TRP A C 1
ATOM 2076 O O . TRP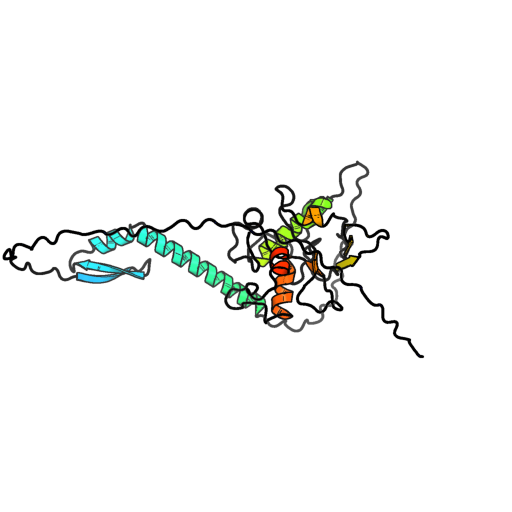 A 1 269 ? 8.592 -9.731 12.330 1.00 98.31 269 TRP A O 1
ATOM 2086 N N . ASP A 1 270 ? 7.559 -7.757 12.138 1.00 97.88 270 ASP A N 1
ATOM 2087 C CA . ASP A 1 270 ? 6.968 -7.767 13.472 1.00 97.88 270 ASP A CA 1
ATOM 2088 C C . ASP A 1 270 ? 5.547 -8.342 13.388 1.00 97.88 270 ASP A C 1
ATOM 2090 O O . ASP A 1 270 ? 4.580 -7.648 13.062 1.00 97.88 270 ASP A O 1
ATOM 2094 N N . SER A 1 271 ? 5.410 -9.637 13.682 1.00 96.38 271 SER A N 1
ATOM 2095 C CA . SER A 1 271 ? 4.116 -10.335 13.660 1.00 96.38 271 SER A CA 1
ATOM 2096 C C . SER A 1 271 ? 3.103 -9.772 14.657 1.00 96.38 271 SER A C 1
ATOM 2098 O O . SER A 1 271 ? 1.906 -9.894 14.414 1.00 96.38 271 SER A O 1
ATOM 2100 N N . SER A 1 272 ? 3.557 -9.152 15.753 1.00 96.81 272 SER A N 1
ATOM 2101 C CA . SER A 1 272 ? 2.661 -8.568 16.758 1.00 96.81 272 SER A CA 1
ATOM 2102 C C . SER A 1 272 ? 2.002 -7.284 16.255 1.00 96.81 272 SER A C 1
ATOM 2104 O O . SER A 1 272 ? 0.834 -7.034 16.542 1.00 96.81 272 SER A O 1
ATOM 2106 N N . LYS A 1 273 ? 2.733 -6.505 15.448 1.00 96.12 273 LYS A N 1
ATOM 2107 C CA . LYS A 1 273 ? 2.254 -5.249 14.856 1.00 96.12 273 LYS A CA 1
ATOM 2108 C C . LYS A 1 273 ? 1.687 -5.417 13.451 1.00 96.12 273 LYS A C 1
ATOM 2110 O O . LYS A 1 273 ? 1.007 -4.522 12.960 1.00 96.12 273 LYS A O 1
ATOM 2115 N N . GLY A 1 274 ? 1.983 -6.534 12.786 1.00 96.75 274 GLY A N 1
ATOM 2116 C CA . GLY A 1 274 ? 1.658 -6.722 11.374 1.00 96.75 274 GLY A CA 1
ATOM 2117 C C . GLY A 1 274 ? 2.403 -5.740 10.465 1.00 96.75 274 GLY A C 1
ATOM 2118 O O . GLY A 1 274 ? 1.859 -5.330 9.441 1.00 96.75 274 GLY A O 1
ATOM 2119 N N . SER A 1 275 ? 3.623 -5.350 10.843 1.00 97.94 275 SER A N 1
ATOM 2120 C CA . SER A 1 275 ? 4.426 -4.335 10.156 1.00 97.94 275 SER A CA 1
ATOM 2121 C C . SER A 1 275 ? 5.868 -4.792 9.952 1.00 97.94 275 SER A C 1
ATOM 2123 O O . SER A 1 275 ? 6.318 -5.779 10.536 1.00 97.94 275 SER A O 1
ATOM 2125 N N . ILE A 1 276 ? 6.630 -4.048 9.152 1.00 97.94 276 ILE A N 1
ATOM 2126 C CA . ILE A 1 276 ? 8.084 -4.220 9.110 1.00 97.94 276 ILE A CA 1
ATOM 2127 C C . ILE A 1 276 ? 8.700 -3.903 10.484 1.00 97.94 276 ILE A C 1
ATOM 2129 O O . ILE A 1 276 ? 8.208 -3.043 11.219 1.00 97.94 276 ILE A O 1
ATOM 2133 N N . SER A 1 277 ? 9.765 -4.621 10.833 1.00 97.69 277 SER A N 1
ATOM 2134 C CA . SER A 1 277 ? 10.530 -4.419 12.066 1.00 97.69 277 SER A CA 1
ATOM 2135 C C . SER A 1 277 ? 11.383 -3.149 11.990 1.00 97.69 277 SER A C 1
ATOM 2137 O O . SER A 1 277 ? 11.855 -2.769 10.917 1.00 97.69 277 SER A O 1
ATOM 2139 N N . SER A 1 278 ? 11.681 -2.543 13.143 1.00 96.81 278 SER A N 1
ATOM 2140 C CA . SER A 1 278 ? 12.644 -1.436 13.257 1.00 96.81 278 SER A CA 1
ATOM 2141 C C . SER A 1 278 ? 14.087 -1.841 12.924 1.00 96.81 278 SER A C 1
ATOM 2143 O O . SER A 1 278 ? 14.958 -0.983 12.846 1.00 96.81 278 SER A O 1
ATOM 2145 N N . THR A 1 279 ? 14.358 -3.137 12.736 1.00 97.31 279 THR A N 1
ATOM 2146 C CA . THR A 1 279 ? 15.659 -3.661 12.289 1.00 97.31 279 THR A CA 1
ATOM 2147 C C . THR A 1 279 ? 15.873 -3.550 10.778 1.00 97.31 279 THR A C 1
ATOM 2149 O O . THR A 1 279 ? 16.978 -3.800 10.296 1.00 97.31 279 THR A O 1
ATOM 2152 N N . VAL A 1 280 ? 14.839 -3.190 10.007 1.00 97.38 280 VAL A N 1
ATOM 2153 C CA . VAL A 1 280 ? 14.975 -2.935 8.569 1.00 97.38 280 VAL A CA 1
ATOM 2154 C C . VAL A 1 280 ? 15.895 -1.728 8.344 1.00 97.38 280 VAL A C 1
ATOM 2156 O O . VAL A 1 280 ? 15.687 -0.694 8.978 1.00 97.38 280 VAL A O 1
ATOM 2159 N N . PRO A 1 281 ? 16.882 -1.803 7.426 1.00 97.69 281 PRO A N 1
ATOM 2160 C CA . PRO A 1 281 ? 17.731 -0.659 7.113 1.00 97.69 281 PRO A CA 1
ATOM 2161 C C . PRO A 1 281 ? 16.905 0.574 6.733 1.00 97.69 281 PRO A C 1
ATOM 2163 O O . PRO A 1 281 ? 16.036 0.482 5.862 1.00 97.69 281 PRO A O 1
ATOM 2166 N N . GLN A 1 282 ? 17.213 1.731 7.329 1.00 97.50 282 GLN A N 1
ATOM 2167 C CA . GLN A 1 282 ? 16.418 2.956 7.161 1.00 97.50 282 GLN A CA 1
ATOM 2168 C C . GLN A 1 282 ? 16.215 3.332 5.686 1.00 97.50 282 GLN A C 1
ATOM 2170 O O . GLN A 1 282 ? 15.096 3.592 5.270 1.00 97.50 282 GLN A O 1
ATOM 2175 N N . ILE A 1 283 ? 17.262 3.226 4.860 1.00 97.06 283 ILE A N 1
ATOM 2176 C CA . ILE A 1 283 ? 17.195 3.497 3.411 1.00 97.06 283 ILE A CA 1
ATOM 2177 C C . ILE A 1 283 ? 16.122 2.634 2.716 1.00 97.06 283 ILE A C 1
ATOM 2179 O O . ILE A 1 283 ? 15.444 3.080 1.785 1.00 97.06 283 ILE A O 1
ATOM 2183 N N . PHE A 1 284 ? 15.959 1.381 3.154 1.00 97.31 284 PHE A N 1
ATOM 2184 C CA . PHE A 1 284 ? 14.911 0.515 2.627 1.00 97.31 284 PHE A CA 1
ATOM 2185 C C . PHE A 1 284 ? 13.541 0.930 3.163 1.00 97.31 284 PHE A C 1
ATOM 2187 O O . PHE A 1 284 ? 12.608 1.057 2.374 1.00 97.31 284 PHE A O 1
ATOM 2194 N N . ALA A 1 285 ? 13.432 1.207 4.466 1.00 97.94 285 ALA A N 1
ATOM 2195 C CA . ALA A 1 285 ? 12.201 1.688 5.090 1.00 97.94 285 ALA A CA 1
ATOM 2196 C C . ALA A 1 285 ? 11.678 2.976 4.422 1.00 97.94 285 ALA A C 1
ATOM 2198 O O . ALA A 1 285 ? 10.497 3.043 4.085 1.00 97.94 285 ALA A O 1
ATOM 2199 N N . ASP A 1 286 ? 12.555 3.932 4.107 1.00 97.75 286 ASP A N 1
ATOM 2200 C CA . ASP A 1 286 ? 12.221 5.177 3.399 1.00 97.75 286 ASP A CA 1
ATOM 2201 C C . ASP A 1 286 ? 11.651 4.909 1.998 1.00 97.75 286 ASP A C 1
ATOM 2203 O O . ASP A 1 286 ? 10.751 5.600 1.526 1.00 97.75 286 ASP A O 1
ATOM 2207 N N . THR A 1 287 ? 12.128 3.855 1.327 1.00 96.88 287 THR A N 1
ATOM 2208 C CA . THR A 1 287 ? 11.599 3.432 0.020 1.00 96.88 287 THR A CA 1
ATOM 2209 C C . THR A 1 287 ? 10.193 2.820 0.136 1.00 96.88 287 THR A C 1
ATOM 2211 O O . THR A 1 287 ? 9.411 2.865 -0.819 1.00 96.88 287 THR A O 1
ATOM 2214 N N . LEU A 1 288 ? 9.857 2.251 1.298 1.00 97.75 288 LEU A N 1
ATOM 2215 C CA . LEU A 1 288 ? 8.546 1.672 1.611 1.00 97.75 288 LEU A CA 1
ATOM 2216 C C . LEU A 1 288 ? 7.557 2.695 2.175 1.00 97.75 288 LEU A C 1
ATOM 2218 O O . LEU A 1 288 ? 6.349 2.431 2.162 1.00 97.75 288 LEU A O 1
ATOM 2222 N N . ALA A 1 289 ? 8.051 3.839 2.648 1.00 98.12 289 ALA A N 1
ATOM 2223 C CA . ALA A 1 289 ? 7.258 4.857 3.316 1.00 98.12 289 ALA A CA 1
ATOM 2224 C C . ALA A 1 289 ? 6.154 5.415 2.412 1.00 98.12 289 ALA A C 1
ATOM 2226 O O . ALA A 1 289 ? 6.343 5.605 1.207 1.00 98.12 289 ALA A O 1
ATOM 2227 N N . ILE A 1 290 ? 4.986 5.666 2.990 1.00 98.25 290 ILE A N 1
ATOM 2228 C CA . ILE A 1 290 ? 3.856 6.358 2.359 1.00 98.25 290 ILE A CA 1
ATOM 2229 C C . ILE A 1 290 ? 3.635 7.679 3.093 1.00 98.25 290 ILE A C 1
ATOM 2231 O O . ILE A 1 290 ? 3.861 7.731 4.299 1.00 98.25 290 ILE A O 1
ATOM 2235 N N . THR A 1 291 ? 3.218 8.740 2.403 1.00 98.31 291 THR A N 1
ATOM 2236 C CA . THR A 1 291 ? 2.855 9.971 3.122 1.00 98.31 291 THR A CA 1
ATOM 2237 C C . THR A 1 291 ? 1.467 9.827 3.734 1.00 98.31 291 THR A C 1
ATOM 2239 O O . THR A 1 291 ? 0.613 9.122 3.182 1.00 98.31 291 THR A O 1
ATOM 2242 N N . SER A 1 292 ? 1.225 10.512 4.848 1.00 98.06 292 SER A N 1
ATOM 2243 C CA . SER A 1 292 ? -0.097 10.555 5.486 1.00 98.06 292 SER A CA 1
ATOM 2244 C C . SER A 1 292 ? -1.181 11.008 4.496 1.00 98.06 292 SER A C 1
ATOM 2246 O O . SER A 1 292 ? -2.233 10.383 4.391 1.00 98.06 292 SER A O 1
ATOM 2248 N N . GLU A 1 293 ? -0.891 11.999 3.646 1.00 97.94 293 GLU A N 1
ATOM 2249 C CA . GLU A 1 293 ? -1.850 12.494 2.652 1.00 97.94 293 GLU A CA 1
ATOM 2250 C C . GLU A 1 293 ? -2.124 11.492 1.529 1.00 97.94 293 GLU A C 1
ATOM 2252 O O . GLU A 1 293 ? -3.203 11.525 0.937 1.00 97.94 293 GLU A O 1
ATOM 2257 N N . GLU A 1 294 ? -1.146 10.663 1.146 1.00 98.25 294 GLU A N 1
ATOM 2258 C CA . GLU A 1 294 ? -1.376 9.574 0.194 1.00 98.25 294 GLU A CA 1
ATOM 2259 C C . GLU A 1 294 ? -2.301 8.519 0.807 1.00 98.25 294 GLU A C 1
ATOM 2261 O O . GLU A 1 294 ? -3.256 8.090 0.151 1.00 98.25 294 GLU A O 1
ATOM 2266 N N . LEU A 1 295 ? -2.026 8.128 2.054 1.00 98.31 295 LEU A N 1
ATOM 2267 C CA . LEU A 1 295 ? -2.814 7.143 2.784 1.00 98.31 295 LEU A CA 1
ATOM 2268 C C . LEU A 1 295 ? -4.262 7.620 2.953 1.00 98.31 295 LEU A C 1
ATOM 2270 O O . LEU A 1 295 ? -5.178 6.899 2.562 1.00 98.31 295 LEU A O 1
ATOM 2274 N N . ASP A 1 296 ? -4.465 8.856 3.407 1.00 98.06 296 ASP A N 1
ATOM 2275 C CA . ASP A 1 296 ? -5.794 9.444 3.595 1.00 98.06 296 ASP A CA 1
ATOM 2276 C C . ASP A 1 296 ? -6.562 9.558 2.272 1.00 98.06 296 ASP A C 1
ATOM 2278 O O . ASP A 1 296 ? -7.745 9.225 2.191 1.00 98.06 296 ASP A O 1
ATOM 2282 N N . ARG A 1 297 ? -5.892 9.962 1.183 1.00 97.69 297 ARG A N 1
ATOM 2283 C CA . ARG A 1 297 ? -6.536 10.076 -0.139 1.00 97.69 297 ARG A CA 1
ATOM 2284 C C . ARG A 1 297 ? -7.011 8.739 -0.699 1.00 97.69 297 ARG A C 1
ATOM 2286 O O . ARG A 1 297 ? -7.953 8.724 -1.489 1.00 97.69 297 ARG A O 1
ATOM 2293 N N . ILE A 1 298 ? -6.339 7.639 -0.369 1.00 98.19 298 ILE A N 1
ATOM 2294 C CA . ILE A 1 298 ? -6.648 6.320 -0.934 1.00 98.19 298 ILE A CA 1
ATOM 2295 C C . ILE A 1 298 ? -7.519 5.489 0.012 1.00 98.19 298 ILE A C 1
ATOM 2297 O O . ILE A 1 298 ? -8.370 4.731 -0.456 1.00 98.19 298 ILE A O 1
ATOM 2301 N N . ALA A 1 299 ? -7.295 5.591 1.318 1.00 97.81 299 ALA A N 1
ATOM 2302 C CA . ALA A 1 299 ? -7.822 4.666 2.311 1.00 97.81 299 ALA A CA 1
ATOM 2303 C C . ALA A 1 299 ? -8.005 5.319 3.696 1.00 97.81 299 ALA A C 1
ATOM 2305 O O . ALA A 1 299 ? -7.662 4.713 4.707 1.00 97.81 299 ALA A O 1
ATOM 2306 N N . ALA A 1 300 ? -8.583 6.525 3.766 1.00 97.56 300 ALA A N 1
ATOM 2307 C CA . ALA A 1 300 ? -8.982 7.144 5.042 1.00 97.56 300 ALA A CA 1
ATOM 2308 C C . ALA A 1 300 ? -9.929 6.262 5.889 1.00 97.56 300 ALA A C 1
ATOM 2310 O O . ALA A 1 300 ? -10.025 6.422 7.102 1.00 97.56 300 ALA A O 1
ATOM 2311 N N . ASP A 1 301 ? -10.630 5.324 5.249 1.00 97.38 301 ASP A N 1
ATOM 2312 C CA . ASP A 1 301 ? -11.533 4.336 5.839 1.00 97.38 301 ASP A CA 1
ATOM 2313 C C . ASP A 1 301 ? -10.846 2.999 6.197 1.00 97.38 301 ASP A C 1
ATOM 2315 O O . ASP A 1 301 ? -11.526 2.011 6.474 1.00 97.38 301 ASP A O 1
ATOM 2319 N N . ALA A 1 302 ? -9.508 2.941 6.183 1.00 97.19 302 ALA A N 1
ATOM 2320 C CA . ALA A 1 302 ? -8.737 1.731 6.461 1.00 97.19 302 ALA A CA 1
ATOM 2321 C C . ALA A 1 302 ? -8.982 1.154 7.867 1.00 97.19 302 ALA A C 1
ATOM 2323 O O . ALA A 1 302 ? -8.696 1.823 8.863 1.00 97.19 302 ALA A O 1
ATOM 2324 N N . PRO A 1 303 ? -9.429 -0.114 7.988 1.00 96.62 303 PRO A N 1
ATOM 2325 C CA . PRO A 1 303 ? -9.505 -0.783 9.284 1.00 96.62 303 PRO A CA 1
ATOM 2326 C C . PRO A 1 303 ? -8.133 -1.234 9.803 1.00 96.62 303 PRO A C 1
ATOM 2328 O O . PRO A 1 303 ? -7.978 -1.427 11.009 1.00 96.62 303 PRO A O 1
ATOM 2331 N N . LEU A 1 304 ? -7.152 -1.428 8.913 1.00 95.69 304 LEU A N 1
ATOM 2332 C CA . LEU A 1 304 ? -5.798 -1.863 9.258 1.00 95.69 304 LEU A CA 1
ATOM 2333 C C . LEU A 1 304 ? -4.786 -0.731 9.093 1.00 95.69 304 LEU A C 1
ATOM 2335 O O . LEU A 1 304 ? -4.925 0.138 8.235 1.00 95.69 304 LEU A O 1
ATOM 2339 N N . THR A 1 305 ? -3.720 -0.790 9.886 1.00 97.31 305 THR A N 1
ATOM 2340 C CA . THR A 1 305 ? -2.573 0.107 9.753 1.00 97.31 305 THR A CA 1
ATOM 2341 C C . THR A 1 305 ? -1.723 -0.267 8.543 1.00 97.31 305 THR A C 1
ATOM 2343 O O . THR A 1 305 ? -1.609 -1.437 8.169 1.00 97.31 305 THR A O 1
ATOM 2346 N N . TYR A 1 306 ? -1.089 0.734 7.932 1.00 98.31 306 TYR A N 1
ATOM 2347 C CA . TYR A 1 306 ? -0.116 0.487 6.876 1.00 98.31 306 TYR A CA 1
ATOM 2348 C C . TYR A 1 306 ? 1.090 -0.297 7.432 1.00 98.31 306 TYR A C 1
ATOM 2350 O O . TYR A 1 306 ? 1.630 0.098 8.465 1.00 98.31 306 TYR A O 1
ATOM 2358 N N . PRO A 1 307 ? 1.538 -1.393 6.783 1.00 98.00 307 PRO A N 1
ATOM 2359 C CA . PRO A 1 307 ? 2.638 -2.212 7.306 1.00 98.00 307 PRO A CA 1
ATOM 2360 C C . PRO A 1 307 ? 4.031 -1.572 7.228 1.00 98.00 307 PRO A C 1
ATOM 2362 O O . PRO A 1 307 ? 4.992 -2.140 7.749 1.00 98.00 307 PRO A O 1
ATOM 2365 N N . GLY A 1 308 ? 4.168 -0.450 6.521 1.00 97.50 308 GLY A N 1
ATOM 2366 C CA . GLY A 1 308 ? 5.411 0.311 6.403 1.00 97.50 308 GLY A CA 1
ATOM 2367 C C . GLY A 1 308 ? 5.375 1.626 7.187 1.00 97.50 308 GLY A C 1
ATOM 2368 O O . GLY A 1 308 ? 4.390 1.918 7.863 1.00 97.50 308 GLY A O 1
ATOM 2369 N N . PRO A 1 309 ? 6.429 2.450 7.077 1.00 97.69 309 PRO A N 1
ATOM 2370 C CA . PRO A 1 309 ? 6.445 3.771 7.686 1.00 97.69 309 PRO A CA 1
ATOM 2371 C C . PRO A 1 309 ? 5.391 4.681 7.051 1.00 97.69 309 PRO A C 1
ATOM 2373 O O . PRO A 1 309 ? 5.167 4.635 5.837 1.00 97.69 309 PRO A O 1
ATOM 2376 N N . VAL A 1 310 ? 4.782 5.526 7.876 1.00 97.75 310 VAL A N 1
ATOM 2377 C CA . VAL A 1 310 ? 3.954 6.650 7.432 1.00 97.75 310 VAL A CA 1
ATOM 2378 C C . VAL A 1 310 ? 4.707 7.923 7.801 1.00 97.75 310 VAL A C 1
ATOM 2380 O O . VAL A 1 310 ? 5.114 8.064 8.956 1.00 97.75 310 VAL A O 1
ATOM 2383 N N . ILE A 1 311 ? 4.947 8.784 6.813 1.00 96.44 311 ILE A N 1
ATOM 2384 C CA . ILE A 1 311 ? 5.694 10.045 6.955 1.00 96.44 311 ILE A CA 1
ATOM 2385 C C . ILE A 1 311 ? 4.821 11.270 6.696 1.00 96.44 311 ILE A C 1
ATOM 2387 O O . ILE A 1 311 ? 3.719 11.118 6.109 1.00 96.44 311 ILE A O 1
#